Protein AF-A0A1P8AV10-F1 (afdb_monomer_lite)

Organism: Arabidopsis thaliana (NCBI:txid3702)

Sequence (303 aa):
MKQGPSSEDDCFSLLKQFEHVLESDPLIDEVGFIHPSQFTMLDKEAGFSNEFQPNNGTSSKFWNQDHKLGISTDILVQLCKDAKHVFLLALQEYKSHGNACDESQIKNISCSPCIPESDVMKHSQSVLLLSSDFGTAWNARKLILSKKDHLSAFTEELRLSGLILSNSPKSESTWSHRRWIIKMISQSFSTLQEIITKESELVESIGERSKMNYRAWYHRCWLVSYMTIEQVIQELNKSKRWAGLHVADSSCFHYRRRLMLKILESLYVKGSSAYDKTEARKIWKEELDWNEELVERYVGREV

Structure (mmCIF, N/CA/C/O backbone):
data_AF-A0A1P8AV10-F1
#
_entry.id   AF-A0A1P8AV10-F1
#
loop_
_atom_site.group_PDB
_atom_site.id
_atom_site.type_symbol
_atom_site.label_atom_id
_atom_site.label_alt_id
_atom_site.label_comp_id
_atom_site.label_asym_id
_atom_site.label_entity_id
_atom_site.label_seq_id
_atom_site.pdbx_PDB_ins_code
_atom_site.Cartn_x
_atom_site.Cartn_y
_atom_site.Cartn_z
_atom_site.occupancy
_atom_site.B_iso_or_equiv
_atom_site.auth_seq_id
_atom_site.auth_comp_id
_atom_site.auth_asym_id
_atom_site.auth_atom_id
_atom_site.pdbx_PDB_model_num
ATOM 1 N N . MET A 1 1 ? 34.811 0.258 -45.507 1.00 37.34 1 MET A N 1
ATOM 2 C CA . MET A 1 1 ? 34.124 -0.466 -44.418 1.00 37.34 1 MET A CA 1
ATOM 3 C C . MET A 1 1 ? 34.624 0.078 -43.090 1.00 37.34 1 MET A C 1
ATOM 5 O O . MET A 1 1 ? 35.702 -0.295 -42.656 1.00 37.34 1 MET A O 1
ATOM 9 N N . LYS A 1 2 ? 33.900 1.028 -42.497 1.00 32.53 2 LYS A N 1
ATOM 10 C CA . LYS A 1 2 ? 34.105 1.448 -41.108 1.00 32.53 2 LYS A CA 1
ATOM 11 C C . LYS A 1 2 ? 32.821 1.076 -40.376 1.00 32.53 2 LYS A C 1
ATOM 13 O O . LYS A 1 2 ? 31.784 1.663 -40.661 1.00 32.53 2 LYS A O 1
ATOM 18 N N . GLN A 1 3 ? 32.883 0.049 -39.535 1.00 39.81 3 GLN A N 1
ATOM 19 C CA . GLN A 1 3 ? 31.848 -0.204 -38.538 1.00 39.81 3 GLN A CA 1
ATOM 20 C C . GLN A 1 3 ? 31.935 0.935 -37.514 1.00 39.81 3 GLN A C 1
ATOM 22 O O . GLN A 1 3 ? 32.993 1.153 -36.926 1.00 39.81 3 GLN A O 1
ATOM 27 N N . GLY A 1 4 ? 30.863 1.721 -37.413 1.00 36.44 4 GLY A N 1
ATOM 28 C CA . GLY A 1 4 ? 30.652 2.723 -36.366 1.00 36.44 4 GLY A CA 1
ATOM 29 C C . GLY A 1 4 ? 29.915 2.112 -35.165 1.00 36.44 4 GLY A C 1
ATOM 30 O O . GLY A 1 4 ? 29.401 0.999 -35.279 1.00 36.44 4 GLY A O 1
ATOM 31 N N . PRO A 1 5 ? 29.879 2.808 -34.018 1.00 42.94 5 PRO A N 1
ATOM 32 C CA . PRO A 1 5 ? 29.519 2.239 -32.724 1.00 42.94 5 PRO A CA 1
ATOM 33 C C . PRO A 1 5 ? 27.997 2.086 -32.629 1.00 42.94 5 PRO A C 1
ATOM 35 O O . PRO A 1 5 ? 27.302 3.075 -32.436 1.00 42.94 5 PRO A O 1
ATOM 38 N N . SER A 1 6 ? 27.454 0.879 -32.807 1.00 43.09 6 SER A N 1
ATOM 39 C CA . SER A 1 6 ? 25.995 0.664 -32.721 1.00 43.09 6 SER A CA 1
ATOM 40 C C . SER A 1 6 ? 25.559 -0.397 -31.708 1.00 43.09 6 SER A C 1
ATOM 42 O O . SER A 1 6 ? 24.382 -0.722 -31.655 1.00 43.09 6 SER A O 1
ATOM 44 N N . SER A 1 7 ? 26.459 -0.967 -30.903 1.00 51.25 7 SER A N 1
ATOM 45 C CA . SER A 1 7 ? 26.092 -2.125 -30.074 1.00 51.25 7 SER A CA 1
ATOM 46 C C . SER A 1 7 ? 25.573 -1.785 -28.673 1.00 51.25 7 SER A C 1
ATOM 48 O O . SER A 1 7 ? 24.809 -2.572 -28.128 1.00 51.25 7 SER A O 1
ATOM 50 N N . GLU A 1 8 ? 25.955 -0.650 -28.075 1.00 42.94 8 GLU A N 1
ATOM 51 C CA . GLU A 1 8 ? 25.519 -0.299 -26.707 1.00 42.94 8 GLU A CA 1
ATOM 52 C C . GLU A 1 8 ? 24.262 0.578 -26.675 1.00 42.94 8 GLU A C 1
ATOM 54 O O . GLU A 1 8 ? 23.395 0.363 -25.828 1.00 42.94 8 GLU A O 1
ATOM 59 N N . ASP A 1 9 ? 24.107 1.511 -27.621 1.00 45.75 9 ASP A N 1
ATOM 60 C CA . ASP A 1 9 ? 22.940 2.402 -27.649 1.00 45.75 9 ASP A CA 1
ATOM 61 C C . ASP A 1 9 ? 21.632 1.683 -28.013 1.00 45.75 9 ASP A C 1
ATOM 63 O O . ASP A 1 9 ? 20.571 2.058 -27.505 1.00 45.75 9 ASP A O 1
ATOM 67 N N . ASP A 1 10 ? 21.717 0.602 -28.796 1.00 56.12 10 ASP A N 1
ATOM 68 C CA . ASP A 1 10 ? 20.582 -0.275 -29.111 1.00 56.12 10 ASP A CA 1
ATOM 69 C C . ASP A 1 10 ? 20.207 -1.209 -27.946 1.00 56.12 10 ASP A C 1
ATOM 71 O O . ASP A 1 10 ? 19.033 -1.563 -27.798 1.00 56.12 10 ASP A O 1
ATOM 75 N N . CYS A 1 11 ? 21.172 -1.578 -27.089 1.00 60.88 11 CYS A N 1
ATOM 76 C CA . CYS A 1 11 ? 21.024 -2.627 -26.068 1.00 60.88 11 CYS A CA 1
ATOM 77 C C . CYS A 1 11 ? 19.991 -2.272 -24.983 1.00 60.88 11 CYS A C 1
ATOM 79 O O . CYS A 1 11 ? 19.289 -3.144 -24.482 1.00 60.88 11 CYS A O 1
ATOM 81 N N . PHE A 1 12 ? 19.837 -0.980 -24.671 1.00 79.69 12 PHE A N 1
ATOM 82 C CA . PHE A 1 12 ? 18.878 -0.483 -23.673 1.00 79.69 12 PHE A CA 1
ATOM 83 C C . PHE A 1 12 ? 17.743 0.345 -24.279 1.00 79.69 12 PHE A C 1
ATOM 85 O O . PHE A 1 12 ? 17.046 1.055 -23.556 1.00 79.69 12 PHE A O 1
ATOM 92 N N . SER A 1 13 ? 17.538 0.275 -25.595 1.00 87.44 13 SER A N 1
ATOM 93 C CA . SER A 1 13 ? 16.525 1.075 -26.297 1.00 87.44 13 SER A CA 1
ATOM 94 C C . SER A 1 13 ? 15.114 0.899 -25.711 1.00 87.44 13 SER A C 1
ATOM 96 O O . SER A 1 13 ? 14.410 1.888 -25.507 1.00 87.44 13 SER A O 1
ATOM 98 N N . LEU A 1 14 ? 14.728 -0.331 -25.349 1.00 92.50 14 LEU A N 1
ATOM 99 C CA . LEU A 1 14 ? 13.440 -0.633 -24.709 1.00 92.50 14 LEU A CA 1
ATOM 100 C C . LEU A 1 14 ? 13.332 -0.069 -23.288 1.00 92.50 14 LEU A C 1
ATOM 102 O O . LEU A 1 14 ? 12.285 0.458 -22.918 1.00 92.50 14 LEU A O 1
ATOM 106 N N . LEU A 1 15 ? 14.404 -0.159 -22.497 1.00 95.00 15 LEU A N 1
ATOM 107 C CA . LEU A 1 15 ? 14.429 0.391 -21.141 1.00 95.00 15 LEU A CA 1
ATOM 108 C C . LEU A 1 15 ? 14.354 1.920 -21.163 1.00 95.00 15 LEU A C 1
ATOM 110 O O . LEU A 1 15 ? 13.571 2.496 -20.416 1.00 95.00 15 LEU A O 1
ATOM 114 N N . LYS A 1 16 ? 15.107 2.571 -22.058 1.00 94.12 16 LYS A N 1
ATOM 115 C CA . LYS A 1 16 ? 15.064 4.027 -22.245 1.00 94.12 16 LYS A CA 1
ATOM 116 C C . LYS A 1 16 ? 13.656 4.494 -22.633 1.00 94.12 16 LYS A C 1
ATOM 118 O O . LYS A 1 16 ? 13.181 5.488 -22.097 1.00 94.12 16 LYS A O 1
ATOM 123 N N . GLN A 1 17 ? 12.969 3.763 -23.517 1.00 94.50 17 GLN A N 1
ATOM 124 C CA . GLN A 1 17 ? 11.570 4.046 -23.867 1.00 94.50 17 GLN A CA 1
ATOM 125 C C . GLN A 1 17 ? 10.634 3.881 -22.666 1.00 94.50 17 GLN A C 1
ATOM 127 O O . GLN A 1 17 ? 9.811 4.756 -22.418 1.00 94.50 17 GLN A O 1
ATOM 132 N N . PHE A 1 18 ? 10.776 2.794 -21.903 1.00 95.56 18 PHE A N 1
ATOM 133 C CA . PHE A 1 18 ? 9.975 2.562 -20.702 1.00 95.56 18 PHE A CA 1
ATOM 134 C C . PHE A 1 18 ? 10.142 3.691 -19.678 1.00 95.56 18 PHE A C 1
ATOM 136 O O . PHE A 1 18 ? 9.161 4.247 -19.196 1.00 95.56 18 PHE A O 1
ATOM 143 N N . GLU A 1 19 ? 11.385 4.069 -19.388 1.00 95.56 19 GLU A N 1
ATOM 144 C CA . GLU A 1 19 ? 11.700 5.154 -18.460 1.00 95.56 19 GLU A CA 1
ATOM 145 C C . GLU A 1 19 ? 11.188 6.503 -18.959 1.00 95.56 19 GLU A C 1
ATOM 147 O O . GLU A 1 19 ? 10.632 7.269 -18.179 1.00 95.56 19 GLU A O 1
ATOM 152 N N . HIS A 1 20 ? 11.285 6.762 -20.264 1.00 94.94 20 HIS A N 1
ATOM 153 C CA . HIS A 1 20 ? 10.726 7.966 -20.866 1.00 94.94 20 HIS A CA 1
ATOM 154 C C . HIS A 1 20 ? 9.201 8.045 -20.711 1.00 94.94 20 HIS A C 1
ATOM 156 O O . HIS A 1 20 ? 8.676 9.125 -20.449 1.00 94.94 20 HIS A O 1
ATOM 162 N N . VAL A 1 21 ? 8.483 6.922 -20.830 1.00 95.12 21 VAL A N 1
ATOM 163 C CA . VAL A 1 21 ? 7.031 6.880 -20.584 1.00 95.12 21 VAL A CA 1
ATOM 164 C C . VAL A 1 21 ? 6.718 7.241 -19.130 1.00 95.12 21 VAL A C 1
ATOM 166 O O . VAL A 1 21 ? 5.846 8.072 -18.893 1.00 95.12 21 VAL A O 1
ATOM 169 N N . LEU A 1 22 ? 7.463 6.682 -18.169 1.00 94.94 22 LEU A N 1
ATOM 170 C CA . LEU A 1 22 ? 7.293 6.981 -16.740 1.00 94.94 22 LEU A CA 1
ATOM 171 C C . LEU A 1 22 ? 7.607 8.445 -16.388 1.00 94.94 22 LEU A C 1
ATOM 173 O O . LEU A 1 22 ? 6.989 9.006 -15.489 1.00 94.94 22 LEU A O 1
ATOM 177 N N . GLU A 1 23 ? 8.578 9.057 -17.068 1.00 94.12 23 GLU A N 1
ATOM 178 C CA . GLU A 1 23 ? 8.930 10.472 -16.889 1.00 94.12 23 GLU A CA 1
ATOM 179 C C . GLU A 1 23 ? 7.915 11.414 -17.547 1.00 94.12 23 GLU A C 1
ATOM 181 O O . GLU A 1 23 ? 7.627 12.484 -17.012 1.00 94.12 23 GLU A O 1
ATOM 186 N N . SER A 1 24 ? 7.372 11.021 -18.702 1.00 94.38 24 SER A N 1
ATOM 187 C CA . SER A 1 24 ? 6.429 11.838 -19.475 1.00 94.38 24 SER A CA 1
ATOM 188 C C . SER A 1 24 ? 5.034 11.866 -18.858 1.00 94.38 24 SER A C 1
ATOM 190 O O . SER A 1 24 ? 4.330 12.864 -18.996 1.00 94.38 24 SER A O 1
ATOM 192 N N . ASP A 1 25 ? 4.640 10.792 -18.172 1.00 94.12 25 ASP A N 1
ATOM 193 C CA . ASP A 1 25 ? 3.388 10.718 -17.430 1.00 94.12 25 ASP A CA 1
ATOM 194 C C . ASP A 1 25 ? 3.651 10.404 -15.948 1.00 94.12 25 ASP A C 1
ATOM 196 O O . ASP A 1 25 ? 3.661 9.244 -15.526 1.00 94.12 25 ASP A O 1
ATOM 200 N N . PRO A 1 26 ? 3.861 11.437 -15.114 1.00 92.88 26 PRO A N 1
ATOM 201 C CA . PRO A 1 26 ? 4.101 11.241 -13.693 1.00 92.88 26 PRO A CA 1
ATOM 202 C C . PRO A 1 26 ? 2.841 10.816 -12.936 1.00 92.88 26 PRO A C 1
ATOM 204 O O . PRO A 1 26 ? 2.959 10.458 -11.766 1.00 92.88 26 PRO A O 1
ATOM 207 N N . LEU A 1 27 ? 1.653 10.864 -13.546 1.00 94.94 27 LEU A N 1
ATOM 208 C CA . LEU A 1 27 ? 0.380 10.590 -12.883 1.00 94.94 27 LEU A CA 1
ATOM 209 C C . LEU A 1 27 ? -0.061 9.130 -13.005 1.00 94.94 27 LEU A C 1
ATOM 211 O O . LEU A 1 27 ? -1.097 8.795 -12.439 1.00 94.94 27 LEU A O 1
ATOM 215 N N . ILE A 1 28 ? 0.736 8.272 -13.659 1.00 96.25 28 ILE A N 1
ATOM 216 C CA . ILE A 1 28 ? 0.423 6.849 -13.820 1.00 96.25 28 ILE A CA 1
ATOM 217 C C . ILE A 1 28 ? 0.031 6.220 -12.474 1.00 96.25 28 ILE A C 1
ATOM 219 O O . ILE A 1 28 ? 0.818 6.233 -11.517 1.00 96.25 28 ILE A O 1
ATOM 223 N N . ASP A 1 29 ? -1.173 5.650 -12.419 1.00 94.00 29 ASP A N 1
ATOM 224 C CA . ASP A 1 29 ? -1.775 5.062 -11.217 1.00 94.00 29 ASP A CA 1
ATOM 225 C C . ASP A 1 29 ? -2.009 3.544 -11.331 1.00 94.00 29 ASP A C 1
ATOM 227 O O . ASP A 1 29 ? -2.089 2.848 -10.311 1.00 94.00 29 ASP A O 1
ATOM 231 N N . GLU A 1 30 ? -1.995 3.012 -12.555 1.00 94.81 30 GLU A N 1
ATOM 232 C CA . GLU A 1 30 ? -2.170 1.596 -12.858 1.00 94.81 30 GLU A CA 1
ATOM 233 C C . GLU A 1 30 ? -1.134 1.110 -13.886 1.00 94.81 30 GLU A C 1
ATOM 235 O O . GLU A 1 30 ? -0.894 1.743 -14.915 1.00 94.81 30 GLU A O 1
ATOM 240 N N . VAL A 1 31 ? -0.519 -0.048 -13.622 1.00 95.06 31 VAL A N 1
ATOM 241 C CA . VAL A 1 31 ? 0.352 -0.751 -14.579 1.00 95.06 31 VAL A CA 1
ATOM 242 C C . VAL A 1 31 ? -0.198 -2.147 -14.831 1.00 95.06 31 VAL A C 1
ATOM 244 O O . VAL A 1 31 ? -0.566 -2.852 -13.894 1.00 95.06 31 VAL A O 1
ATOM 247 N N . GLY A 1 32 ? -0.202 -2.570 -16.093 1.00 94.44 32 GLY A N 1
ATOM 248 C CA . GLY A 1 32 ? -0.654 -3.894 -16.505 1.00 94.44 32 GLY A CA 1
ATOM 249 C C . GLY A 1 32 ? 0.258 -4.535 -17.545 1.00 94.44 32 GLY A C 1
ATOM 250 O O . GLY A 1 32 ? 0.932 -3.862 -18.324 1.00 94.44 32 GLY A O 1
ATOM 251 N N . PHE A 1 33 ? 0.260 -5.867 -17.576 1.00 94.94 33 PHE A N 1
ATOM 252 C CA . PHE A 1 33 ? 0.946 -6.649 -18.601 1.00 94.94 33 PHE A CA 1
ATOM 253 C C . PHE A 1 33 ? -0.052 -7.136 -19.644 1.00 94.94 33 PHE A C 1
ATOM 255 O O . PHE A 1 33 ? -0.985 -7.871 -19.324 1.00 94.94 33 PHE A O 1
ATOM 262 N N . ILE A 1 34 ? 0.150 -6.726 -20.892 1.00 93.56 34 ILE A N 1
ATOM 263 C CA . ILE A 1 34 ? -0.858 -6.834 -21.947 1.00 93.56 34 ILE A CA 1
ATOM 264 C C . ILE A 1 34 ? -0.340 -7.738 -23.063 1.00 93.56 34 ILE A C 1
ATOM 266 O O . ILE A 1 34 ? 0.824 -7.669 -23.468 1.00 93.56 34 ILE A O 1
ATOM 270 N N . HIS A 1 35 ? -1.188 -8.631 -23.569 1.00 91.94 35 HIS A N 1
ATOM 271 C CA . HIS A 1 35 ? -0.822 -9.417 -24.745 1.00 91.94 35 HIS A CA 1
ATOM 272 C C . HIS A 1 35 ? -0.808 -8.507 -25.989 1.00 91.94 35 HIS A C 1
ATOM 274 O O . HIS A 1 35 ? -1.761 -7.748 -26.159 1.00 91.94 35 HIS A O 1
ATOM 280 N N . PRO A 1 36 ? 0.191 -8.587 -26.896 1.00 89.38 36 PRO A N 1
ATOM 281 C CA . PRO A 1 36 ? 0.278 -7.716 -28.076 1.00 89.38 36 PRO A CA 1
ATOM 282 C C . PRO A 1 36 ? -1.020 -7.602 -28.893 1.00 89.38 36 PRO A C 1
ATOM 284 O O . PRO A 1 36 ? -1.331 -6.549 -29.441 1.00 89.38 36 PRO A O 1
ATOM 287 N N . SER A 1 37 ? -1.826 -8.668 -28.943 1.00 88.00 37 SER A N 1
ATOM 288 C CA . SER A 1 37 ? -3.106 -8.668 -29.668 1.00 88.00 37 SER A CA 1
ATOM 289 C C . SER A 1 37 ? -4.179 -7.747 -29.073 1.00 88.00 37 SER A C 1
ATOM 291 O O . SER A 1 37 ? -5.143 -7.428 -29.762 1.00 88.00 37 SER A O 1
ATOM 293 N N . GLN A 1 38 ? -4.053 -7.347 -27.806 1.00 87.81 38 GLN A N 1
ATOM 294 C CA . GLN A 1 38 ? -5.059 -6.561 -27.084 1.00 87.81 38 GLN A CA 1
ATOM 295 C C . GLN A 1 38 ? -4.873 -5.046 -27.249 1.00 87.81 38 GLN A C 1
ATOM 297 O O . GLN A 1 38 ? -5.825 -4.305 -27.031 1.00 87.81 38 GLN A O 1
ATOM 302 N N . PHE A 1 39 ? -3.705 -4.579 -27.708 1.00 84.69 39 PHE A N 1
ATOM 303 C CA . PHE A 1 39 ? -3.428 -3.147 -27.912 1.00 84.69 39 PHE A CA 1
ATOM 304 C C . PHE A 1 39 ? -4.456 -2.492 -28.843 1.00 84.69 39 PHE A C 1
ATOM 306 O O . PHE A 1 39 ? -5.046 -1.475 -28.507 1.00 84.69 39 PHE A O 1
ATOM 313 N N . THR A 1 40 ? -4.782 -3.156 -29.956 1.00 81.38 40 THR A N 1
ATOM 314 C CA . THR A 1 40 ? -5.782 -2.650 -30.914 1.00 81.38 40 THR A CA 1
ATOM 315 C C . THR A 1 40 ? -7.201 -2.539 -30.349 1.00 81.38 40 THR A C 1
ATOM 317 O O . THR A 1 40 ? -8.016 -1.802 -30.901 1.00 81.38 40 THR A O 1
ATOM 320 N N . MET A 1 41 ? -7.531 -3.292 -29.295 1.00 83.75 41 MET A N 1
ATOM 321 C CA . MET A 1 41 ? -8.819 -3.172 -28.606 1.00 83.75 41 MET A CA 1
ATOM 322 C C . MET A 1 41 ? -8.803 -1.979 -27.653 1.00 83.75 41 MET A C 1
ATOM 324 O O . MET A 1 41 ? -9.741 -1.190 -27.668 1.00 83.75 41 MET A O 1
ATOM 328 N N . LEU A 1 42 ? -7.711 -1.810 -26.906 1.00 83.56 42 LEU A N 1
ATOM 329 C CA . LEU A 1 42 ? -7.525 -0.691 -25.983 1.00 83.56 42 LEU A CA 1
ATOM 330 C C . LEU A 1 42 ? -7.518 0.656 -26.710 1.00 83.56 42 LEU A C 1
ATOM 332 O O . LEU A 1 42 ? -8.156 1.597 -26.253 1.00 83.56 42 LEU A O 1
ATOM 336 N N . ASP A 1 43 ? -6.884 0.736 -27.882 1.00 82.25 43 ASP A N 1
ATOM 337 C CA . ASP A 1 43 ? -6.894 1.954 -28.702 1.00 82.25 43 ASP A CA 1
ATOM 338 C C . ASP A 1 43 ? -8.318 2.332 -29.148 1.00 82.25 43 ASP A C 1
ATOM 340 O O . ASP A 1 43 ? -8.689 3.506 -29.163 1.00 82.25 43 ASP A O 1
ATOM 344 N N . LYS A 1 44 ? -9.155 1.335 -29.468 1.00 81.75 44 LYS A N 1
ATOM 345 C CA . LYS A 1 44 ? -10.562 1.563 -29.832 1.00 81.75 44 LYS A CA 1
ATOM 346 C C . LYS A 1 44 ? -11.398 2.010 -28.636 1.00 81.75 44 LYS A C 1
ATOM 348 O O . LYS A 1 44 ? -12.239 2.891 -28.789 1.00 81.75 44 LYS A O 1
ATOM 353 N N . GLU A 1 45 ? -11.185 1.404 -27.469 1.00 81.50 45 GLU A N 1
ATOM 354 C CA . GLU 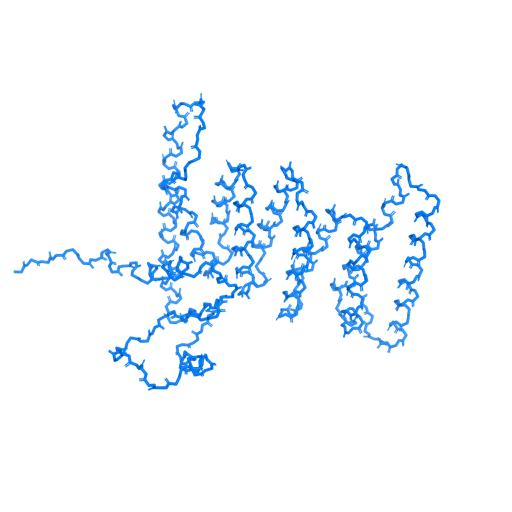A 1 45 ? -11.875 1.767 -26.224 1.00 81.50 45 GLU A CA 1
ATOM 355 C C . GLU A 1 45 ? -11.492 3.174 -25.745 1.00 81.50 45 GLU A C 1
ATOM 357 O O . GLU A 1 45 ? -12.359 3.906 -25.275 1.00 81.50 45 GLU A O 1
ATOM 362 N N . ALA A 1 46 ? -10.243 3.594 -25.967 1.00 78.00 46 ALA A N 1
ATOM 363 C CA . ALA A 1 46 ? -9.754 4.947 -25.693 1.00 78.00 46 ALA A CA 1
ATOM 364 C C . ALA A 1 46 ? -10.280 6.017 -26.679 1.00 78.00 46 ALA A C 1
ATOM 366 O O . ALA A 1 46 ? -9.910 7.185 -26.594 1.00 78.00 46 ALA A O 1
ATOM 367 N N . GLY A 1 47 ? -11.152 5.648 -27.626 1.00 68.56 47 GLY A N 1
ATOM 368 C CA . GLY A 1 47 ? -11.805 6.597 -28.528 1.00 68.56 47 GLY A CA 1
ATOM 369 C C . GLY A 1 47 ? -10.968 7.020 -29.738 1.00 68.56 47 GLY A C 1
ATOM 370 O O . GLY A 1 47 ? -11.355 7.963 -30.437 1.00 68.56 47 GLY A O 1
ATOM 371 N N . PHE A 1 48 ? -9.867 6.323 -30.052 1.00 62.28 48 PHE A N 1
ATOM 372 C CA . PHE A 1 48 ? -9.144 6.551 -31.303 1.00 62.28 48 PHE A CA 1
ATOM 373 C C . PHE A 1 48 ? -9.979 6.045 -32.487 1.00 62.28 48 PHE A C 1
ATOM 375 O O . PHE A 1 48 ? -9.992 4.867 -32.848 1.00 62.28 48 PHE A O 1
ATOM 382 N N . SER A 1 49 ? -10.704 6.977 -33.106 1.00 50.00 49 SER A N 1
ATOM 383 C CA . SER A 1 49 ? -11.301 6.795 -34.427 1.00 50.00 49 SER A CA 1
ATOM 384 C C . SER A 1 49 ? -10.170 6.737 -35.456 1.00 50.00 49 SER A C 1
ATOM 386 O O . SER A 1 49 ? -9.225 7.516 -35.382 1.00 50.00 49 SER A O 1
ATOM 388 N N . ASN A 1 50 ? -10.259 5.814 -36.410 1.00 48.56 50 ASN A N 1
ATOM 389 C CA . ASN A 1 50 ? -9.236 5.449 -37.402 1.00 48.56 50 ASN A CA 1
ATOM 390 C C . ASN A 1 50 ? -8.766 6.568 -38.378 1.00 48.56 50 ASN A C 1
ATOM 392 O O . ASN A 1 50 ? -8.313 6.254 -39.475 1.00 48.56 50 ASN A O 1
ATOM 396 N N . GLU A 1 51 ? -8.857 7.858 -38.045 1.00 44.00 51 GLU A N 1
ATOM 397 C CA . GLU A 1 51 ? -8.596 8.956 -38.993 1.00 44.00 51 GLU A CA 1
ATOM 398 C C . GLU A 1 51 ? -7.200 9.591 -38.919 1.00 44.00 51 GLU A C 1
ATOM 400 O O . GLU A 1 51 ? -6.846 10.349 -39.815 1.00 44.00 51 GLU A O 1
ATOM 405 N N . PHE A 1 52 ? -6.342 9.221 -37.964 1.00 40.81 52 PHE A N 1
ATOM 406 C CA . PHE A 1 52 ? -4.928 9.623 -37.994 1.00 40.81 52 PHE A CA 1
ATOM 407 C C . PHE A 1 52 ? -4.011 8.506 -37.487 1.00 40.81 52 PHE A C 1
ATOM 409 O O . PHE A 1 52 ? -3.462 8.580 -36.392 1.00 40.81 52 PHE A O 1
ATOM 416 N N . GLN A 1 53 ? -3.801 7.468 -38.300 1.00 43.16 53 GLN A N 1
ATOM 417 C CA . GLN A 1 53 ? -2.593 6.655 -38.156 1.00 43.16 53 GLN A CA 1
ATOM 418 C C . GLN A 1 53 ? -1.446 7.344 -38.906 1.00 43.16 53 GLN A C 1
ATOM 420 O O . GLN A 1 53 ? -1.487 7.403 -40.139 1.00 43.16 53 GLN A O 1
ATOM 425 N N . PRO A 1 54 ? -0.380 7.824 -38.239 1.00 37.91 54 PRO A N 1
ATOM 426 C CA . PRO A 1 54 ? 0.899 7.864 -38.917 1.00 37.91 54 PRO A CA 1
ATOM 427 C C . PRO A 1 54 ? 1.272 6.408 -39.209 1.00 37.91 54 PRO A C 1
ATOM 429 O O . PRO A 1 54 ? 1.457 5.603 -38.299 1.00 37.91 54 PRO A O 1
ATOM 432 N N . ASN A 1 55 ? 1.332 6.068 -40.497 1.00 39.38 55 ASN A N 1
ATOM 433 C CA . ASN A 1 55 ? 1.947 4.844 -40.988 1.00 39.38 55 ASN A CA 1
ATOM 434 C C . ASN A 1 55 ? 3.313 4.656 -40.316 1.00 39.38 55 ASN A C 1
ATOM 436 O O . ASN A 1 55 ? 4.283 5.300 -40.701 1.00 39.38 55 ASN A O 1
ATOM 440 N N . ASN A 1 56 ? 3.389 3.761 -39.337 1.00 34.91 56 ASN A N 1
ATOM 441 C CA . ASN A 1 56 ? 4.603 3.044 -38.988 1.00 34.91 56 ASN A CA 1
ATOM 442 C C . ASN A 1 56 ? 4.185 1.730 -38.332 1.00 34.91 56 ASN A C 1
ATOM 444 O O . ASN A 1 56 ? 3.598 1.716 -37.256 1.00 34.91 56 ASN A O 1
ATOM 448 N N . GLY A 1 57 ? 4.479 0.613 -39.000 1.00 38.44 57 GLY A N 1
ATOM 449 C CA . GLY A 1 57 ? 4.183 -0.755 -38.560 1.00 38.44 57 GLY A CA 1
ATOM 450 C C . GLY A 1 57 ? 4.952 -1.217 -37.315 1.00 38.44 57 GLY A C 1
ATOM 451 O O . GLY A 1 57 ? 5.217 -2.407 -37.162 1.00 38.44 57 GLY A O 1
ATOM 452 N N . THR A 1 58 ? 5.332 -0.306 -36.427 1.00 43.62 58 THR A N 1
ATOM 453 C CA . THR A 1 58 ? 5.871 -0.612 -35.107 1.00 43.62 58 THR A CA 1
ATOM 454 C C . THR A 1 58 ? 4.704 -0.705 -34.136 1.00 43.62 58 THR A C 1
ATOM 456 O O . THR A 1 58 ? 4.189 0.304 -33.669 1.00 43.62 58 THR A O 1
ATOM 459 N N . SER A 1 59 ? 4.284 -1.933 -33.823 1.00 57.47 59 SER A N 1
ATOM 460 C CA . SER A 1 59 ? 3.453 -2.213 -32.647 1.00 57.47 59 SER A CA 1
ATOM 461 C C . SER A 1 59 ? 4.091 -1.519 -31.443 1.00 57.47 59 SER A C 1
ATOM 463 O O . SER A 1 59 ? 5.160 -1.955 -31.003 1.00 57.47 59 SER A O 1
ATOM 465 N N . SER A 1 60 ? 3.482 -0.438 -30.941 1.00 74.75 60 SER A N 1
ATOM 466 C CA . SER A 1 60 ? 3.976 0.240 -29.743 1.00 74.75 60 SER A CA 1
ATOM 467 C C . SER A 1 60 ? 4.067 -0.793 -28.624 1.00 74.75 60 SER A C 1
ATOM 469 O O . SER A 1 60 ? 3.093 -1.485 -28.333 1.00 74.75 60 SER A O 1
ATOM 471 N N . LYS A 1 61 ? 5.260 -0.976 -28.051 1.00 90.12 61 LYS A N 1
ATOM 472 C CA . LYS A 1 61 ? 5.491 -1.973 -26.991 1.00 90.12 61 LYS A CA 1
ATOM 473 C C . LYS A 1 61 ? 4.959 -1.516 -25.630 1.00 90.12 61 LYS A C 1
ATOM 475 O O . LYS A 1 61 ? 4.834 -2.330 -24.714 1.00 90.12 61 LYS A O 1
ATOM 480 N N . PHE A 1 62 ? 4.633 -0.230 -25.535 1.00 92.69 62 PHE A N 1
ATOM 481 C CA . PHE A 1 62 ? 4.036 0.429 -24.385 1.00 92.69 62 PHE A CA 1
ATOM 482 C C . PHE A 1 62 ? 2.745 1.116 -24.828 1.00 92.69 62 PHE A C 1
ATOM 484 O O . PHE A 1 62 ? 2.710 1.782 -25.863 1.00 92.69 62 PHE A O 1
ATOM 491 N N . TRP A 1 63 ? 1.688 0.949 -24.050 1.00 93.25 63 TRP A N 1
ATOM 492 C CA . TRP A 1 63 ? 0.426 1.659 -24.203 1.00 93.25 63 TRP A CA 1
ATOM 493 C C . TRP A 1 63 ? 0.274 2.565 -22.993 1.00 93.25 63 TRP A C 1
ATOM 495 O O . TRP A 1 63 ? 0.373 2.079 -21.872 1.00 93.25 63 TRP A O 1
ATOM 505 N N . ASN A 1 64 ? 0.104 3.865 -23.204 1.00 92.62 64 ASN A N 1
ATOM 506 C CA . ASN A 1 64 ? -0.086 4.817 -22.117 1.00 92.62 64 ASN A CA 1
ATOM 507 C C . ASN A 1 64 ? -1.243 5.755 -22.456 1.00 92.62 64 ASN A C 1
ATOM 509 O O . ASN A 1 64 ? -1.111 6.546 -23.392 1.00 92.62 64 ASN A O 1
ATOM 513 N N . GLN A 1 65 ? -2.359 5.630 -21.740 1.00 90.75 65 GLN A N 1
ATOM 514 C CA . GLN A 1 65 ? -3.559 6.467 -21.861 1.00 90.75 65 GLN A CA 1
ATOM 515 C C . GLN A 1 65 ? -4.268 6.534 -20.508 1.00 90.75 65 GLN A C 1
ATOM 517 O O . GLN A 1 65 ? -4.218 5.570 -19.748 1.00 90.75 65 GLN A O 1
ATOM 522 N N . ASP A 1 66 ? -4.928 7.657 -20.213 1.00 90.44 66 ASP A N 1
ATOM 523 C CA . ASP A 1 66 ? -5.674 7.874 -18.963 1.00 90.44 66 ASP A CA 1
ATOM 524 C C . ASP A 1 66 ? -4.878 7.526 -17.692 1.00 90.44 66 ASP A C 1
ATOM 526 O O . ASP A 1 66 ? -5.429 6.991 -16.733 1.00 90.44 66 ASP A O 1
ATOM 530 N N . HIS A 1 67 ? -3.568 7.803 -17.697 1.00 94.44 67 HIS A N 1
ATOM 531 C CA . HIS A 1 67 ? -2.638 7.465 -16.612 1.00 94.44 67 HIS A CA 1
ATOM 532 C C . HIS A 1 67 ? -2.515 5.958 -16.326 1.00 94.44 67 HIS A C 1
ATOM 534 O O . HIS A 1 67 ? -2.115 5.534 -15.240 1.00 94.44 67 HIS A O 1
ATOM 540 N N . LYS A 1 68 ? -2.799 5.123 -17.326 1.00 94.00 68 LYS A N 1
ATOM 541 C CA . LYS A 1 68 ? -2.653 3.671 -17.265 1.00 94.00 68 LYS A CA 1
ATOM 542 C C . LYS A 1 68 ? -1.580 3.207 -18.227 1.00 94.00 68 LYS A C 1
ATOM 544 O O . LYS A 1 68 ? -1.646 3.469 -19.427 1.00 94.00 68 LYS A O 1
ATOM 549 N N . LEU A 1 69 ? -0.628 2.440 -17.707 1.00 95.50 69 LEU A N 1
ATOM 550 C CA . LEU A 1 69 ? 0.494 1.926 -18.479 1.00 95.50 69 LEU A CA 1
ATOM 551 C C . LEU A 1 69 ? 0.361 0.423 -18.744 1.00 95.50 69 LEU A C 1
ATOM 553 O O . LEU A 1 69 ? 0.536 -0.416 -17.862 1.00 95.50 69 LEU A O 1
ATOM 557 N N . GLY A 1 70 ? 0.121 0.079 -20.002 1.00 95.38 70 GLY A N 1
ATOM 558 C CA . GLY A 1 70 ? 0.204 -1.271 -20.535 1.00 95.38 70 GLY A CA 1
ATOM 559 C C . GLY A 1 70 ? 1.598 -1.590 -21.064 1.00 95.38 70 GLY A C 1
ATOM 560 O O . GLY A 1 70 ? 2.100 -0.914 -21.960 1.00 95.38 70 GLY A O 1
ATOM 561 N N . ILE A 1 71 ? 2.219 -2.651 -20.557 1.00 95.81 71 ILE A N 1
ATOM 562 C CA . ILE A 1 71 ? 3.512 -3.146 -21.043 1.00 95.81 71 ILE A CA 1
ATOM 563 C C . ILE A 1 71 ? 3.280 -4.452 -21.792 1.00 95.81 71 ILE A C 1
ATOM 565 O O . ILE A 1 71 ? 2.681 -5.392 -21.263 1.00 95.81 71 ILE A O 1
ATOM 569 N N . SER A 1 72 ? 3.770 -4.524 -23.025 1.00 95.06 72 SER A N 1
ATOM 570 C CA . SER A 1 72 ? 3.585 -5.707 -23.852 1.00 95.06 72 SER A CA 1
ATOM 571 C C . SER A 1 72 ? 4.333 -6.922 -23.291 1.00 95.06 72 SER A C 1
ATOM 573 O O . SER A 1 72 ? 5.519 -6.863 -22.963 1.00 95.06 72 SER A O 1
ATOM 575 N N . THR A 1 73 ? 3.639 -8.056 -23.203 1.00 94.75 73 THR A N 1
ATOM 576 C CA . THR A 1 73 ? 4.180 -9.309 -22.643 1.00 94.75 73 THR A CA 1
ATOM 577 C C . THR A 1 73 ? 5.357 -9.886 -23.433 1.00 94.75 73 THR A C 1
ATOM 579 O O . THR A 1 73 ? 6.198 -10.574 -22.854 1.00 94.75 73 THR A O 1
ATOM 582 N N . ASP A 1 74 ? 5.465 -9.572 -24.725 1.00 93.44 74 ASP A N 1
ATOM 583 C CA . ASP A 1 74 ? 6.538 -10.039 -25.612 1.00 93.44 74 ASP A CA 1
ATOM 584 C C . ASP A 1 74 ? 7.916 -9.439 -25.284 1.00 93.44 74 ASP A C 1
ATOM 586 O O . ASP A 1 74 ? 8.937 -10.077 -25.540 1.00 93.44 74 ASP A O 1
ATOM 590 N N . ILE A 1 75 ? 7.960 -8.253 -24.669 1.00 94.38 75 ILE A N 1
ATOM 591 C CA . ILE A 1 75 ? 9.210 -7.590 -24.276 1.00 94.38 75 ILE A CA 1
ATOM 592 C C . ILE A 1 75 ? 9.581 -7.801 -22.807 1.00 94.38 75 ILE A C 1
ATOM 594 O O . ILE A 1 75 ? 10.700 -7.469 -22.422 1.00 94.38 75 ILE A O 1
ATOM 598 N N . LEU A 1 76 ? 8.692 -8.364 -21.978 1.00 93.94 76 LEU A N 1
ATOM 599 C CA . LEU A 1 76 ? 8.872 -8.379 -20.519 1.00 93.94 76 LEU A CA 1
ATOM 600 C C . LEU A 1 76 ? 10.169 -9.037 -20.067 1.00 93.94 76 LEU A C 1
ATOM 602 O O . LEU A 1 76 ? 10.845 -8.509 -19.188 1.00 93.94 76 LEU A O 1
ATOM 606 N N . VAL A 1 77 ? 10.533 -10.181 -20.651 1.00 94.50 77 VAL A N 1
ATOM 607 C CA . VAL A 1 77 ? 11.744 -10.910 -20.242 1.00 94.50 77 VAL A CA 1
ATOM 608 C C . VAL A 1 77 ? 12.997 -10.087 -20.532 1.00 94.50 77 VAL A C 1
ATOM 610 O O . VAL A 1 77 ? 13.893 -10.032 -19.689 1.00 94.50 77 VAL A O 1
ATOM 613 N N . GLN A 1 78 ? 13.055 -9.452 -21.703 1.00 94.94 78 GLN A N 1
ATOM 614 C CA . GLN A 1 78 ? 14.188 -8.627 -22.110 1.00 94.94 78 GLN A CA 1
ATOM 615 C C . GLN A 1 78 ? 14.252 -7.356 -21.260 1.00 94.94 78 GLN A C 1
ATOM 617 O O . GLN A 1 78 ? 15.248 -7.121 -20.582 1.00 94.94 78 GLN A O 1
ATOM 622 N N . LEU A 1 79 ? 13.136 -6.629 -21.168 1.00 96.00 79 LEU A N 1
ATOM 623 C CA . LEU A 1 79 ? 13.025 -5.413 -20.369 1.00 96.00 79 LEU A CA 1
ATOM 624 C C . LEU A 1 79 ? 13.374 -5.658 -18.888 1.00 96.00 79 LEU A C 1
ATOM 626 O O . LEU A 1 79 ? 14.086 -4.860 -18.284 1.00 96.00 79 LEU A O 1
ATOM 630 N N . CYS A 1 80 ? 12.953 -6.788 -18.305 1.00 96.12 80 CYS A N 1
ATOM 631 C CA . CYS A 1 80 ? 13.339 -7.175 -16.943 1.00 96.12 80 CYS A CA 1
ATOM 632 C C . CYS A 1 80 ? 14.849 -7.366 -16.782 1.00 96.12 80 CYS A C 1
ATOM 634 O O . CYS A 1 80 ? 15.401 -6.995 -15.745 1.00 96.12 80 CYS A O 1
ATOM 636 N N . LYS A 1 81 ? 15.510 -8.014 -17.750 1.00 96.19 81 LYS A N 1
ATOM 637 C CA . LYS A 1 81 ? 16.961 -8.248 -17.704 1.00 96.19 81 LYS A CA 1
ATOM 638 C C . LYS A 1 81 ? 17.712 -6.928 -17.792 1.00 96.19 81 LYS A C 1
ATOM 640 O O . LYS A 1 81 ? 18.593 -6.688 -16.969 1.00 96.19 81 LYS A O 1
ATOM 645 N N . ASP A 1 82 ? 17.298 -6.073 -18.717 1.00 96.50 82 ASP A N 1
ATOM 646 C CA . ASP A 1 82 ? 17.911 -4.774 -18.971 1.00 96.50 82 ASP A CA 1
ATOM 647 C C . ASP A 1 82 ? 17.755 -3.848 -17.766 1.00 96.50 82 ASP A C 1
ATOM 649 O O . ASP A 1 82 ? 18.747 -3.335 -17.252 1.00 96.50 82 ASP A O 1
ATOM 653 N N . ALA A 1 83 ? 16.535 -3.729 -17.230 1.00 97.25 83 ALA A N 1
ATOM 654 C CA . ALA A 1 83 ? 16.269 -2.944 -16.029 1.00 97.25 83 ALA A CA 1
ATOM 655 C C . ALA A 1 83 ? 17.131 -3.426 -14.852 1.00 97.25 83 ALA A C 1
ATOM 657 O O . ALA A 1 83 ? 17.755 -2.619 -14.162 1.00 97.25 83 ALA A O 1
ATOM 658 N N . LYS A 1 84 ? 17.202 -4.749 -14.624 1.00 97.50 84 LYS A N 1
ATOM 659 C CA . LYS A 1 84 ? 18.012 -5.325 -13.539 1.00 97.50 84 LYS A CA 1
ATOM 660 C C . LYS A 1 84 ? 19.492 -5.024 -13.728 1.00 97.50 84 LYS A C 1
ATOM 662 O O . LYS A 1 84 ? 20.153 -4.666 -12.758 1.00 97.50 84 LYS A O 1
ATOM 667 N N . HIS A 1 85 ? 20.002 -5.177 -14.945 1.00 96.62 85 HIS A N 1
ATOM 668 C CA . HIS A 1 85 ? 21.399 -4.923 -15.265 1.00 96.62 85 HIS A CA 1
ATOM 669 C C . HIS A 1 85 ? 21.771 -3.459 -15.010 1.00 96.62 85 HIS A C 1
ATOM 671 O O . HIS A 1 85 ? 22.688 -3.191 -14.235 1.00 96.62 85 HIS A O 1
ATOM 677 N N . VAL A 1 86 ? 21.013 -2.517 -15.578 1.00 96.81 86 VAL A N 1
ATOM 678 C CA . VAL A 1 86 ? 21.278 -1.078 -15.430 1.00 96.81 86 VAL A CA 1
ATOM 679 C C . VAL A 1 86 ? 21.139 -0.630 -13.974 1.00 96.81 86 VAL A C 1
ATOM 681 O O . VAL A 1 86 ? 22.006 0.077 -13.466 1.00 96.81 86 VAL A O 1
ATOM 684 N N . PHE A 1 87 ? 20.128 -1.117 -13.247 1.00 97.81 87 PHE A N 1
ATOM 685 C CA . PHE A 1 87 ? 20.009 -0.849 -11.812 1.00 97.81 87 PHE A CA 1
ATOM 686 C C . PHE A 1 87 ? 21.227 -1.340 -11.014 1.00 97.81 87 PHE A C 1
ATOM 688 O O . PHE A 1 87 ? 21.702 -0.637 -10.122 1.00 97.81 87 PHE A O 1
ATOM 695 N N . LEU A 1 88 ? 21.734 -2.545 -11.298 1.00 97.12 88 LEU A N 1
ATOM 696 C CA . LEU A 1 88 ? 22.891 -3.085 -10.582 1.00 97.12 88 LEU A CA 1
ATOM 697 C C . LEU A 1 88 ? 24.171 -2.292 -10.877 1.00 97.12 88 LEU A C 1
ATOM 699 O O . LEU A 1 88 ? 24.956 -2.089 -9.949 1.00 97.12 88 LEU A O 1
ATOM 703 N N . LEU A 1 89 ? 24.350 -1.805 -12.110 1.00 95.75 89 LEU A N 1
ATOM 704 C CA . LEU A 1 89 ? 25.449 -0.902 -12.466 1.00 95.75 89 LEU A CA 1
ATOM 705 C C . LEU A 1 89 ? 25.355 0.425 -11.703 1.00 95.75 89 LEU A C 1
ATOM 707 O O . LEU A 1 89 ? 26.311 0.799 -11.026 1.00 95.75 89 LEU A O 1
ATOM 711 N N . ALA A 1 90 ? 24.186 1.074 -11.712 1.00 95.88 90 ALA A N 1
ATOM 712 C CA . ALA A 1 90 ? 23.964 2.314 -10.967 1.00 95.88 90 ALA A CA 1
ATOM 713 C C . ALA A 1 90 ? 24.191 2.122 -9.456 1.00 95.88 90 ALA A C 1
ATOM 715 O O . ALA A 1 90 ? 24.804 2.953 -8.787 1.00 95.88 90 ALA A O 1
ATOM 716 N N . LEU A 1 91 ? 23.756 0.986 -8.897 1.00 95.75 91 LEU A N 1
ATOM 717 C CA . LEU A 1 91 ? 23.981 0.664 -7.487 1.00 95.75 91 LEU A CA 1
ATOM 718 C C . LEU A 1 91 ? 25.465 0.438 -7.168 1.00 95.75 91 LEU A C 1
ATOM 720 O O . LEU A 1 91 ? 25.919 0.803 -6.081 1.00 95.75 91 LEU A O 1
ATOM 724 N N . GLN A 1 92 ? 26.214 -0.195 -8.071 1.00 94.12 92 GLN A N 1
ATOM 725 C CA . GLN A 1 92 ? 27.656 -0.370 -7.921 1.00 94.12 92 GLN A CA 1
ATOM 726 C C . GLN A 1 92 ? 28.362 0.986 -7.936 1.00 94.12 92 GLN A C 1
ATOM 728 O O . GLN A 1 92 ? 29.176 1.253 -7.055 1.00 94.12 92 GLN A O 1
ATOM 733 N N . GLU A 1 93 ? 28.006 1.853 -8.879 1.00 92.94 93 GLU A N 1
ATOM 734 C CA . GLU A 1 93 ? 28.551 3.201 -8.978 1.00 92.94 93 GLU A CA 1
ATOM 735 C C . GLU A 1 93 ? 28.247 4.029 -7.724 1.00 92.94 93 GLU A C 1
ATOM 737 O O . GLU A 1 93 ? 29.162 4.605 -7.134 1.00 92.94 93 GLU A O 1
ATOM 742 N N . TYR A 1 94 ? 27.002 4.012 -7.241 1.00 92.31 94 TYR A N 1
ATOM 743 C CA . TYR A 1 94 ? 26.613 4.670 -5.993 1.00 92.31 94 TYR A CA 1
ATOM 744 C C . TYR A 1 94 ? 27.462 4.214 -4.796 1.00 92.31 94 TYR A C 1
ATOM 746 O O . TYR A 1 94 ? 27.927 5.037 -4.005 1.00 92.31 94 TYR A O 1
ATOM 754 N N . LYS A 1 95 ? 27.710 2.904 -4.666 1.00 89.38 95 LYS A N 1
ATOM 755 C CA . LYS A 1 95 ? 28.544 2.351 -3.584 1.00 89.38 95 LYS A CA 1
ATOM 756 C C . LYS A 1 95 ? 30.008 2.769 -3.703 1.00 89.38 95 LYS A C 1
ATOM 758 O O . LYS A 1 95 ? 30.623 3.085 -2.688 1.00 89.38 95 LYS A O 1
ATOM 763 N N . SER A 1 96 ? 30.554 2.795 -4.918 1.00 87.06 96 SER A N 1
ATOM 764 C CA . SER A 1 96 ? 31.923 3.259 -5.167 1.00 87.06 96 SER A CA 1
ATOM 765 C C . SER A 1 96 ? 32.111 4.724 -4.768 1.00 87.06 96 SER A C 1
ATOM 767 O O . SER A 1 96 ? 33.120 5.063 -4.156 1.00 87.06 96 SER A O 1
ATOM 769 N N . HIS A 1 97 ? 31.116 5.574 -5.037 1.00 78.00 97 HIS A N 1
ATOM 770 C CA . HIS A 1 97 ? 31.135 6.980 -4.630 1.00 78.00 97 HIS A CA 1
ATOM 771 C C . HIS A 1 97 ? 30.976 7.164 -3.112 1.00 78.00 97 HIS A C 1
ATOM 773 O O . HIS A 1 97 ? 31.641 8.016 -2.527 1.00 78.00 97 HIS A O 1
ATOM 779 N N . GLY A 1 98 ? 30.147 6.344 -2.455 1.00 68.81 98 GLY A N 1
ATOM 780 C CA . GLY A 1 98 ? 29.988 6.371 -0.996 1.00 68.81 98 GLY A CA 1
ATOM 781 C C . GLY A 1 98 ? 31.287 6.062 -0.244 1.00 68.81 98 GLY A C 1
ATOM 782 O O . GLY A 1 98 ? 31.643 6.784 0.681 1.00 68.81 98 GLY A O 1
ATOM 783 N N . ASN A 1 99 ? 32.039 5.056 -0.699 1.00 60.06 99 ASN A N 1
ATOM 784 C CA . ASN A 1 99 ? 33.315 4.677 -0.082 1.00 60.06 99 ASN A CA 1
ATOM 785 C C . ASN A 1 99 ? 34.421 5.735 -0.264 1.00 60.06 99 ASN A C 1
ATOM 787 O O . ASN A 1 99 ? 35.329 5.804 0.555 1.00 60.06 99 ASN A O 1
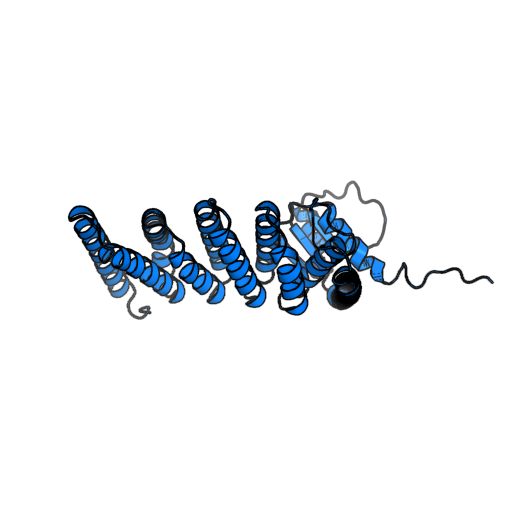ATOM 791 N N . ALA A 1 100 ? 34.359 6.554 -1.321 1.00 55.97 100 ALA A N 1
ATOM 792 C CA . ALA A 1 100 ? 35.340 7.612 -1.579 1.00 55.97 100 ALA A CA 1
ATOM 793 C C . ALA A 1 100 ? 35.079 8.894 -0.759 1.00 55.97 100 ALA A C 1
ATOM 795 O O . ALA A 1 100 ? 36.014 9.629 -0.446 1.00 55.97 100 ALA A O 1
ATOM 796 N N . CYS A 1 101 ? 33.821 9.170 -0.397 1.00 50.97 101 CYS A N 1
ATOM 797 C CA . CYS A 1 101 ? 33.447 10.351 0.390 1.00 50.97 101 CYS A CA 1
ATOM 798 C C . CYS A 1 101 ? 33.617 10.168 1.908 1.00 50.97 101 CYS A C 1
ATOM 800 O O . CYS A 1 101 ? 33.800 11.161 2.608 1.00 50.97 101 CYS A O 1
ATOM 802 N N . ASP A 1 102 ? 33.610 8.936 2.429 1.00 47.50 102 ASP A N 1
ATOM 803 C CA . ASP A 1 102 ? 33.765 8.687 3.874 1.00 47.50 102 ASP A CA 1
ATOM 804 C C . ASP A 1 102 ? 35.168 9.049 4.421 1.00 47.50 102 ASP A C 1
ATOM 806 O O . ASP A 1 102 ? 35.322 9.243 5.627 1.00 47.50 102 ASP A O 1
ATOM 810 N N . GLU A 1 103 ? 36.185 9.231 3.565 1.00 46.78 103 GLU A N 1
ATOM 811 C CA . GLU A 1 103 ? 37.516 9.717 3.981 1.00 46.78 103 GLU A CA 1
ATOM 812 C C . GLU A 1 103 ? 37.643 11.249 4.013 1.00 46.78 103 GLU A C 1
ATOM 814 O O . GLU A 1 103 ? 38.587 11.779 4.604 1.00 46.78 103 GLU A O 1
ATOM 819 N N . SER A 1 104 ? 36.706 12.001 3.426 1.00 46.34 104 SER A N 1
ATOM 820 C CA . SER A 1 104 ? 36.814 13.459 3.383 1.00 46.34 104 SER A CA 1
ATOM 821 C C . SER A 1 104 ? 35.459 14.156 3.515 1.00 46.34 104 SER A C 1
ATOM 823 O O . SER A 1 104 ? 34.633 14.145 2.614 1.00 46.34 104 SER A O 1
ATOM 825 N N . GLN A 1 105 ? 35.315 14.883 4.628 1.00 46.03 105 GLN A N 1
ATOM 826 C CA . GLN A 1 105 ? 34.305 15.920 4.898 1.00 46.03 105 GLN A CA 1
ATOM 827 C C . GLN A 1 105 ? 33.025 15.480 5.628 1.00 46.03 105 GLN A C 1
ATOM 829 O O . GLN A 1 105 ? 31.914 15.463 5.108 1.00 46.03 105 GLN A O 1
ATOM 834 N N . ILE A 1 106 ? 33.175 15.334 6.947 1.00 49.03 106 ILE A N 1
ATOM 835 C CA . ILE A 1 106 ? 32.117 15.638 7.914 1.00 49.03 106 ILE A CA 1
ATOM 836 C C . ILE A 1 106 ? 32.002 17.171 8.015 1.00 49.03 106 ILE A C 1
ATOM 838 O O . ILE A 1 106 ? 32.765 17.779 8.766 1.00 49.03 106 ILE A O 1
ATOM 842 N N . LYS A 1 107 ? 31.080 17.789 7.257 1.00 49.62 107 LYS A N 1
ATOM 843 C CA . LYS A 1 107 ? 30.210 18.935 7.646 1.00 49.62 107 LYS A CA 1
ATOM 844 C C . LYS A 1 107 ? 29.665 19.706 6.428 1.00 49.62 107 LYS A C 1
ATOM 846 O O . LYS A 1 107 ? 30.433 20.196 5.613 1.00 49.62 107 LYS A O 1
ATOM 851 N N . ASN A 1 108 ? 28.347 19.941 6.471 1.00 40.97 108 ASN A N 1
ATOM 852 C CA . ASN A 1 108 ? 27.566 21.012 5.816 1.00 40.97 108 ASN A CA 1
ATOM 853 C C . ASN A 1 108 ? 27.005 20.797 4.388 1.00 40.97 108 ASN A C 1
ATOM 855 O O . ASN A 1 108 ? 27.487 21.353 3.412 1.00 40.97 108 ASN A O 1
ATOM 859 N N . ILE A 1 109 ? 25.903 20.035 4.339 1.00 54.53 109 ILE A N 1
ATOM 860 C CA . ILE A 1 109 ? 24.568 20.307 3.741 1.00 54.53 109 ILE A CA 1
ATOM 861 C C . ILE A 1 109 ? 24.463 21.331 2.585 1.00 54.53 109 ILE A C 1
ATOM 863 O O . ILE A 1 109 ? 24.561 22.535 2.805 1.00 54.53 109 ILE A O 1
ATOM 867 N N . SER A 1 110 ? 24.017 20.850 1.415 1.00 41.62 110 SER A N 1
ATOM 868 C CA . SER A 1 110 ? 22.831 21.374 0.705 1.00 41.62 110 SER A CA 1
ATOM 869 C C . SER A 1 110 ? 22.333 20.378 -0.353 1.00 41.62 110 SER A C 1
ATOM 871 O O . SER A 1 110 ? 23.120 19.773 -1.079 1.00 41.62 110 SER A O 1
ATOM 873 N N . CYS A 1 111 ? 21.010 20.210 -0.402 1.00 49.88 111 CYS A N 1
ATOM 874 C CA . CYS A 1 111 ? 20.239 19.330 -1.273 1.00 49.88 111 CYS A CA 1
ATOM 875 C C . CYS A 1 111 ? 20.474 19.579 -2.771 1.00 49.88 111 CYS A C 1
ATOM 877 O O . CYS A 1 111 ? 19.946 20.523 -3.352 1.00 49.88 111 CYS A O 1
ATOM 879 N N . SER A 1 112 ? 21.154 18.636 -3.411 1.00 45.91 112 SER A N 1
ATOM 880 C CA . SER A 1 112 ? 20.925 18.247 -4.803 1.00 45.91 112 SER A CA 1
ATOM 881 C C . SER A 1 112 ? 21.088 16.727 -4.853 1.00 45.91 112 SER A C 1
ATOM 883 O O . SER A 1 112 ? 22.002 16.225 -4.188 1.00 45.91 112 SER A O 1
ATOM 885 N N . PRO A 1 113 ? 20.216 15.955 -5.532 1.00 54.62 113 PRO A N 1
ATOM 886 C CA . PRO A 1 113 ? 20.488 14.538 -5.721 1.00 54.62 113 PRO A CA 1
ATOM 887 C C . PRO A 1 113 ? 21.847 14.425 -6.409 1.00 54.62 113 PRO A C 1
ATOM 889 O O . PRO A 1 113 ? 22.034 14.941 -7.512 1.00 54.62 113 PRO A O 1
ATOM 892 N N . CYS A 1 114 ? 22.823 13.797 -5.748 1.00 64.69 114 CYS A N 1
ATOM 893 C CA . CYS A 1 114 ? 24.024 13.416 -6.468 1.00 64.69 114 CYS A CA 1
ATOM 894 C C . CYS A 1 114 ? 23.569 12.505 -7.615 1.00 64.69 114 CYS A C 1
ATOM 896 O O . CYS A 1 114 ? 22.680 11.672 -7.426 1.00 64.69 114 CYS A O 1
ATOM 898 N N . ILE A 1 115 ? 24.123 12.711 -8.810 1.00 70.69 115 ILE A N 1
ATOM 899 C CA . ILE A 1 115 ? 23.750 11.973 -10.027 1.00 70.69 115 ILE A CA 1
ATOM 900 C C . ILE A 1 115 ? 23.612 10.453 -9.750 1.00 70.69 115 ILE A C 1
ATOM 902 O O . ILE A 1 115 ? 22.566 9.898 -10.090 1.00 70.69 115 ILE A O 1
ATOM 906 N N . PRO A 1 116 ? 24.513 9.812 -8.963 1.00 83.44 116 PRO A N 1
ATOM 907 C CA . PRO A 1 116 ? 24.377 8.396 -8.613 1.00 83.44 116 PRO A CA 1
ATOM 908 C C . PRO A 1 116 ? 23.126 8.029 -7.792 1.00 83.44 116 PRO A C 1
ATOM 910 O O . PRO A 1 116 ? 22.610 6.923 -7.928 1.00 83.44 116 PRO A O 1
ATOM 913 N N . GLU A 1 117 ? 22.610 8.909 -6.923 1.00 91.62 117 GLU A N 1
ATOM 914 C CA . GLU A 1 117 ? 21.356 8.644 -6.194 1.00 91.62 117 GLU A CA 1
ATOM 915 C C . GLU A 1 117 ? 20.147 8.695 -7.119 1.00 91.62 117 GLU A C 1
ATOM 917 O O . GLU A 1 117 ? 19.267 7.840 -7.018 1.00 91.62 117 GLU A O 1
ATOM 922 N N . SER A 1 118 ? 20.103 9.691 -8.006 1.00 92.19 118 SER A N 1
ATOM 923 C CA . SER A 1 118 ? 19.003 9.848 -8.957 1.00 92.19 118 SER A CA 1
ATOM 924 C C . SER A 1 118 ? 18.893 8.628 -9.869 1.00 92.19 118 SER A C 1
ATOM 926 O O . SER A 1 118 ? 17.800 8.086 -10.031 1.00 92.19 118 SER A O 1
ATOM 928 N N . ASP A 1 119 ? 20.023 8.138 -10.379 1.00 94.75 119 ASP A N 1
ATOM 929 C CA . ASP A 1 119 ? 20.066 6.972 -11.265 1.00 94.75 119 ASP A CA 1
ATOM 930 C C . ASP A 1 119 ? 19.646 5.688 -10.542 1.00 94.75 119 ASP A C 1
ATOM 932 O O . ASP A 1 119 ? 18.831 4.916 -11.053 1.00 94.75 119 ASP A O 1
ATOM 936 N N . VAL A 1 120 ? 20.104 5.476 -9.300 1.00 96.75 120 VAL A N 1
ATOM 937 C CA . VAL A 1 120 ? 19.637 4.341 -8.487 1.00 96.75 120 VAL A CA 1
ATOM 938 C C . VAL A 1 120 ? 18.129 4.421 -8.251 1.00 96.75 120 VAL A C 1
ATOM 940 O O . VAL A 1 120 ? 17.442 3.402 -8.361 1.00 96.75 120 VAL A O 1
ATOM 943 N N . MET A 1 121 ? 17.583 5.601 -7.944 1.00 96.44 121 MET A N 1
ATOM 944 C CA . MET A 1 121 ? 16.144 5.779 -7.722 1.00 96.44 121 MET A CA 1
ATOM 945 C C . MET A 1 121 ? 15.337 5.576 -9.012 1.00 96.44 121 MET A C 1
ATOM 947 O O . MET A 1 121 ? 14.307 4.901 -8.976 1.00 96.44 121 MET A O 1
ATOM 951 N N . LYS A 1 122 ? 15.819 6.066 -10.154 1.00 96.44 122 LYS A N 1
ATOM 952 C CA . LYS A 1 122 ? 15.191 5.879 -11.466 1.00 96.44 122 LYS A CA 1
ATOM 953 C C . LYS A 1 122 ? 15.183 4.408 -11.888 1.00 96.44 122 LYS A C 1
ATOM 955 O O . LYS A 1 122 ? 14.122 3.815 -12.070 1.00 96.44 122 LYS A O 1
ATOM 960 N N . HIS A 1 123 ? 16.346 3.767 -11.943 1.00 97.38 123 HIS A N 1
ATOM 961 C CA . HIS A 1 123 ? 16.445 2.391 -12.432 1.00 97.38 123 HIS A CA 1
ATOM 962 C C . HIS A 1 123 ? 15.842 1.369 -11.460 1.00 97.38 123 HIS A C 1
ATOM 964 O O . HIS A 1 123 ? 15.299 0.346 -11.885 1.00 97.38 123 HIS A O 1
ATOM 970 N N . SER A 1 124 ? 15.865 1.634 -10.146 1.00 98.12 124 SER A N 1
ATOM 971 C CA . SER A 1 124 ? 15.145 0.781 -9.188 1.00 98.12 124 SER A CA 1
ATOM 972 C C . SER A 1 124 ? 13.629 0.868 -9.355 1.00 98.12 124 SER A C 1
ATOM 974 O O . SER A 1 124 ? 12.972 -0.161 -9.213 1.00 98.12 124 SER A O 1
ATOM 976 N N . GLN A 1 125 ? 13.067 2.035 -9.696 1.00 97.94 125 GLN A N 1
ATOM 977 C CA . GLN A 1 125 ? 11.647 2.154 -10.046 1.00 97.94 125 GLN A CA 1
ATOM 978 C C . GLN A 1 125 ? 11.317 1.268 -11.253 1.00 97.94 125 GLN A C 1
ATOM 980 O O . GLN A 1 125 ? 10.384 0.467 -11.170 1.00 97.94 125 GLN A O 1
ATOM 985 N N . SER A 1 126 ? 12.129 1.328 -12.314 1.00 97.44 126 SER A N 1
ATOM 986 C CA . SER A 1 126 ? 11.954 0.495 -13.508 1.00 97.44 126 SER A CA 1
ATOM 987 C C . SER A 1 126 ? 11.921 -0.998 -13.163 1.00 97.44 126 SER A C 1
ATOM 989 O O . SER A 1 126 ? 11.002 -1.718 -13.548 1.00 97.44 126 SER A O 1
ATOM 991 N N . VAL A 1 127 ? 12.887 -1.476 -12.369 1.00 97.75 127 VAL A N 1
ATOM 992 C CA . VAL A 1 127 ? 12.943 -2.891 -11.964 1.00 97.75 127 VAL A CA 1
ATOM 993 C C . VAL A 1 127 ? 11.767 -3.292 -11.081 1.00 97.75 127 VAL A C 1
ATOM 995 O O . VAL A 1 127 ? 11.257 -4.400 -11.227 1.00 97.75 127 VAL A O 1
ATOM 998 N N . LEU A 1 128 ? 11.340 -2.436 -10.155 1.00 98.38 128 LEU A N 1
ATOM 999 C CA . LEU A 1 128 ? 10.296 -2.772 -9.187 1.00 98.38 128 LEU A CA 1
ATOM 1000 C C . LEU A 1 128 ? 8.896 -2.828 -9.808 1.00 98.38 128 LEU A C 1
ATOM 1002 O O . LEU A 1 128 ? 8.088 -3.648 -9.373 1.00 98.38 128 LEU A O 1
ATOM 1006 N N . LEU A 1 129 ? 8.628 -2.027 -10.843 1.00 97.69 129 LEU A N 1
ATOM 1007 C CA . LEU A 1 129 ? 7.392 -2.119 -11.631 1.00 97.69 129 LEU A CA 1
ATOM 1008 C C . LEU A 1 129 ? 7.299 -3.438 -12.412 1.00 97.69 129 LEU A C 1
ATOM 1010 O O . LEU A 1 129 ? 6.211 -3.980 -12.594 1.00 97.69 129 LEU A O 1
ATOM 1014 N N . LEU A 1 130 ? 8.445 -3.989 -12.820 1.00 96.69 130 LEU A N 1
ATOM 1015 C CA . LEU A 1 130 ? 8.536 -5.255 -13.553 1.00 96.69 130 LEU A CA 1
ATOM 1016 C C . LEU A 1 130 ? 8.659 -6.480 -12.630 1.00 96.69 130 LEU A C 1
ATOM 1018 O O . LEU A 1 130 ? 8.255 -7.584 -12.983 1.00 96.69 130 LEU A O 1
ATOM 1022 N N . SER A 1 131 ? 9.258 -6.305 -11.451 1.00 95.62 131 SER A N 1
ATOM 1023 C CA . SER A 1 131 ? 9.627 -7.367 -10.514 1.00 95.62 131 SER A CA 1
ATOM 1024 C C . SER A 1 131 ? 9.549 -6.855 -9.072 1.00 95.62 131 SER A C 1
ATOM 1026 O O . SER A 1 131 ? 10.568 -6.578 -8.433 1.00 95.62 131 SER A O 1
ATOM 1028 N N . SER A 1 132 ? 8.330 -6.790 -8.533 1.00 96.25 132 SER A N 1
ATOM 1029 C CA . SER A 1 132 ? 8.022 -6.190 -7.225 1.00 96.25 132 SER A CA 1
ATOM 1030 C C . SER A 1 132 ? 8.737 -6.824 -6.027 1.00 96.25 132 SER A C 1
ATOM 1032 O O . SER A 1 132 ? 8.927 -6.162 -5.010 1.00 96.25 132 SER A O 1
ATOM 1034 N N . ASP A 1 133 ? 9.163 -8.084 -6.127 1.00 94.88 133 ASP A N 1
ATOM 1035 C CA . ASP A 1 133 ? 9.868 -8.797 -5.051 1.00 94.88 133 ASP A CA 1
ATOM 1036 C C . ASP A 1 133 ? 11.397 -8.664 -5.105 1.00 94.88 133 ASP A C 1
ATOM 1038 O O . ASP A 1 133 ? 12.124 -9.373 -4.406 1.00 94.88 133 ASP A O 1
ATOM 1042 N N . PHE A 1 134 ? 11.928 -7.743 -5.915 1.00 97.19 134 PHE A N 1
ATOM 1043 C CA . PHE A 1 134 ? 13.370 -7.544 -6.001 1.00 97.19 134 PHE A CA 1
ATOM 1044 C C . PHE A 1 134 ? 13.921 -6.782 -4.782 1.00 97.19 134 PHE A C 1
ATOM 1046 O O . PHE A 1 134 ? 14.122 -5.568 -4.798 1.00 97.19 134 PHE A O 1
ATOM 1053 N N . GLY A 1 135 ? 14.189 -7.523 -3.702 1.00 97.19 135 GLY A N 1
ATOM 1054 C CA . GLY A 1 135 ? 14.588 -6.980 -2.399 1.00 97.19 135 GLY A CA 1
ATOM 1055 C C . GLY A 1 135 ? 15.824 -6.074 -2.417 1.00 97.19 135 GLY A C 1
ATOM 1056 O O . GLY A 1 135 ? 15.884 -5.116 -1.647 1.00 97.19 135 GLY A O 1
ATOM 1057 N N . THR A 1 136 ? 16.786 -6.314 -3.315 1.00 97.88 136 THR A N 1
ATOM 1058 C CA . THR A 1 136 ? 17.969 -5.449 -3.471 1.00 97.88 136 THR A CA 1
ATOM 1059 C C . THR A 1 136 ? 17.584 -4.026 -3.870 1.00 97.88 136 THR A C 1
ATOM 1061 O O . THR A 1 136 ? 18.124 -3.079 -3.300 1.00 97.88 136 THR A O 1
ATOM 1064 N N . ALA A 1 137 ? 16.621 -3.863 -4.785 1.00 98.38 137 ALA A N 1
ATOM 1065 C CA . ALA A 1 137 ? 16.114 -2.549 -5.171 1.00 98.38 137 ALA A CA 1
ATOM 1066 C C . ALA A 1 137 ? 15.415 -1.857 -3.999 1.00 98.38 137 ALA A C 1
ATOM 1068 O O . ALA A 1 137 ? 15.755 -0.721 -3.681 1.00 98.38 137 ALA A O 1
ATOM 1069 N N . TRP A 1 138 ? 14.538 -2.559 -3.273 1.00 98.25 138 TRP A N 1
ATOM 1070 C CA . TRP A 1 138 ? 13.908 -1.992 -2.076 1.00 98.25 138 TRP A CA 1
ATOM 1071 C C . TRP A 1 138 ? 14.923 -1.540 -1.025 1.00 98.25 138 TRP A C 1
ATOM 1073 O O . TRP A 1 138 ? 14.792 -0.460 -0.457 1.00 98.25 138 TRP A O 1
ATOM 1083 N N . ASN A 1 139 ? 15.958 -2.339 -0.768 1.00 97.88 139 ASN A N 1
ATOM 1084 C CA . ASN A 1 139 ? 16.982 -1.994 0.215 1.00 97.88 139 ASN A CA 1
ATOM 1085 C C . ASN A 1 139 ? 17.849 -0.810 -0.234 1.00 97.88 139 ASN A C 1
ATOM 1087 O O . ASN A 1 139 ? 18.181 0.030 0.600 1.00 97.88 139 ASN A O 1
ATOM 1091 N N . ALA A 1 140 ? 18.164 -0.698 -1.529 1.00 97.38 140 ALA A N 1
ATOM 1092 C CA . ALA A 1 140 ? 18.850 0.472 -2.078 1.00 97.38 140 ALA A CA 1
ATOM 1093 C C . ALA A 1 140 ? 18.021 1.752 -1.880 1.00 97.38 140 ALA A C 1
ATOM 1095 O O . ALA A 1 140 ? 18.539 2.750 -1.381 1.00 97.38 140 ALA A O 1
ATOM 1096 N N . ARG A 1 141 ? 16.713 1.696 -2.162 1.00 97.69 141 ARG A N 1
ATOM 1097 C CA . ARG A 1 141 ? 15.802 2.827 -1.931 1.00 97.69 141 ARG A CA 1
ATOM 1098 C C . ARG A 1 141 ? 15.724 3.208 -0.453 1.00 97.69 141 ARG A C 1
ATOM 1100 O O . ARG A 1 141 ? 15.848 4.384 -0.134 1.00 97.69 141 ARG A O 1
ATOM 1107 N N . LYS A 1 142 ? 15.618 2.239 0.470 1.00 96.94 142 LYS A N 1
ATOM 1108 C CA . LYS A 1 142 ? 15.664 2.510 1.926 1.00 96.94 142 LYS A CA 1
ATOM 1109 C C . LYS A 1 142 ? 16.957 3.207 2.338 1.00 96.94 142 LYS A C 1
ATOM 1111 O O . LYS A 1 142 ? 16.904 4.140 3.132 1.00 96.94 142 LYS A O 1
ATOM 1116 N N . LEU A 1 143 ? 18.104 2.771 1.813 1.00 95.00 143 LEU A N 1
ATOM 1117 C CA . LEU A 1 143 ? 19.407 3.364 2.127 1.00 95.00 143 LEU A CA 1
ATOM 1118 C C . LEU A 1 143 ? 19.470 4.843 1.719 1.00 95.00 143 LEU A C 1
ATOM 1120 O O . LEU A 1 143 ? 19.933 5.667 2.502 1.00 95.00 143 LEU A O 1
ATOM 1124 N N . ILE A 1 144 ? 18.974 5.172 0.524 1.00 94.56 144 ILE A N 1
ATOM 1125 C CA . ILE A 1 144 ? 18.933 6.550 0.016 1.00 94.56 144 ILE A CA 1
ATOM 1126 C C . ILE A 1 144 ? 17.909 7.383 0.799 1.00 94.56 144 ILE A C 1
ATOM 1128 O O . ILE A 1 144 ? 18.234 8.466 1.281 1.00 94.56 144 ILE A O 1
ATOM 1132 N N . LEU A 1 145 ? 16.690 6.869 0.985 1.00 94.56 145 LEU A N 1
ATOM 1133 C CA . LEU A 1 145 ? 15.601 7.574 1.671 1.00 94.56 145 LEU A CA 1
ATOM 1134 C C . LEU A 1 145 ? 15.878 7.814 3.157 1.00 94.56 145 LEU A C 1
ATOM 1136 O O . LEU A 1 145 ? 15.439 8.822 3.696 1.00 94.56 145 LEU A O 1
ATOM 1140 N N . SER A 1 146 ? 16.649 6.944 3.817 1.00 92.62 146 SER A N 1
ATOM 1141 C CA . SER A 1 146 ? 17.049 7.136 5.222 1.00 92.62 146 SER A CA 1
ATOM 1142 C C . SER A 1 146 ? 17.892 8.397 5.438 1.00 92.62 146 SER A C 1
ATOM 1144 O O . SER A 1 146 ? 18.018 8.857 6.568 1.00 92.62 146 SER A O 1
ATOM 1146 N N . LYS A 1 147 ? 18.484 8.944 4.368 1.00 90.06 147 LYS A N 1
ATOM 1147 C CA . LYS A 1 147 ? 19.280 10.178 4.389 1.00 90.06 147 LYS A CA 1
ATOM 1148 C C . LYS A 1 147 ? 18.453 11.426 4.049 1.00 90.06 147 LYS A C 1
ATOM 1150 O O . LYS A 1 147 ? 19.005 12.521 4.043 1.00 90.06 147 LYS A O 1
ATOM 1155 N N . LYS A 1 148 ? 17.166 11.279 3.712 1.00 86.56 148 LYS A N 1
ATOM 1156 C CA . LYS A 1 148 ? 16.278 12.383 3.317 1.00 86.56 148 LYS A CA 1
ATOM 1157 C C . LYS A 1 148 ? 15.483 12.880 4.528 1.00 86.56 148 LYS A C 1
ATOM 1159 O O . LYS A 1 148 ? 15.043 12.088 5.355 1.00 86.56 148 LYS A O 1
ATOM 1164 N N . ASP A 1 149 ? 15.278 14.191 4.604 1.00 83.38 149 ASP A N 1
ATOM 1165 C CA . ASP A 1 149 ? 14.599 14.889 5.707 1.00 83.38 149 ASP A CA 1
ATOM 1166 C C . ASP A 1 149 ? 13.267 15.546 5.297 1.00 83.38 149 ASP A C 1
ATOM 1168 O O . ASP A 1 149 ? 12.604 16.187 6.110 1.00 83.38 149 ASP A O 1
ATOM 1172 N N . HIS A 1 150 ? 12.845 15.373 4.045 1.00 87.38 150 HIS A N 1
ATOM 1173 C CA . HIS A 1 150 ? 11.637 15.976 3.492 1.00 87.38 150 HIS A CA 1
ATOM 1174 C C . HIS A 1 150 ? 10.540 14.937 3.264 1.00 87.38 150 HIS A C 1
ATOM 1176 O O . HIS A 1 150 ? 10.754 13.886 2.657 1.00 87.38 150 HIS A O 1
ATOM 1182 N N . LEU A 1 151 ? 9.324 15.280 3.696 1.00 89.81 151 LEU A N 1
ATOM 1183 C CA . LEU A 1 151 ? 8.142 14.425 3.584 1.00 89.81 151 LEU A CA 1
ATOM 1184 C C . LEU A 1 151 ? 7.822 14.039 2.131 1.00 89.81 151 LEU A C 1
ATOM 1186 O O . LEU A 1 151 ? 7.366 12.926 1.887 1.00 89.81 151 LEU A O 1
ATOM 1190 N N . SER A 1 152 ? 8.093 14.922 1.164 1.00 91.94 152 SER A N 1
ATOM 1191 C CA . SER A 1 152 ? 7.780 14.685 -0.251 1.00 91.94 152 SER A CA 1
ATOM 1192 C C . SER A 1 152 ? 8.457 13.437 -0.818 1.00 91.94 152 SER A C 1
ATOM 1194 O O . SER A 1 152 ? 7.820 12.716 -1.578 1.00 91.94 152 SER A O 1
ATOM 1196 N N . ALA A 1 153 ? 9.686 13.107 -0.402 1.00 93.19 153 ALA A N 1
ATOM 1197 C CA . ALA A 1 153 ? 10.358 11.888 -0.859 1.00 93.19 153 ALA A CA 1
ATOM 1198 C C . ALA A 1 153 ? 9.637 10.623 -0.379 1.00 93.19 153 ALA A C 1
ATOM 1200 O O . ALA A 1 153 ? 9.503 9.660 -1.129 1.00 93.19 153 ALA A O 1
ATOM 1201 N N . PHE A 1 154 ? 9.135 10.630 0.857 1.00 95.31 154 PHE A N 1
ATOM 1202 C CA . PHE A 1 154 ? 8.356 9.515 1.384 1.00 95.31 154 PHE A CA 1
ATOM 1203 C C . PHE A 1 154 ? 6.968 9.429 0.739 1.00 95.31 154 PHE A C 1
ATOM 1205 O O . PHE A 1 154 ? 6.489 8.325 0.487 1.00 95.31 154 PHE A O 1
ATOM 1212 N N . THR A 1 155 ? 6.338 10.565 0.427 1.00 94.62 155 THR A N 1
ATOM 1213 C CA . THR A 1 155 ? 5.058 10.603 -0.296 1.00 94.62 155 THR A CA 1
ATOM 1214 C C . THR A 1 155 ? 5.192 10.048 -1.715 1.00 94.62 155 THR A C 1
ATOM 1216 O O . THR A 1 155 ? 4.396 9.194 -2.100 1.00 94.62 155 THR A O 1
ATOM 1219 N N . GLU A 1 156 ? 6.226 10.444 -2.465 1.00 94.62 156 GLU A N 1
ATOM 1220 C CA . GLU A 1 156 ? 6.504 9.867 -3.790 1.00 94.62 156 GLU A CA 1
ATOM 1221 C C . GLU A 1 156 ? 6.811 8.367 -3.702 1.00 94.62 156 GLU A C 1
ATOM 1223 O O . GLU A 1 156 ? 6.374 7.581 -4.542 1.00 94.62 156 GLU A O 1
ATOM 1228 N N . GLU A 1 157 ? 7.487 7.929 -2.640 1.00 96.81 157 GLU A N 1
ATOM 1229 C CA . GLU A 1 157 ? 7.750 6.508 -2.416 1.00 96.81 157 GLU A CA 1
ATOM 1230 C C . GLU A 1 157 ? 6.467 5.708 -2.105 1.00 96.81 157 GLU A C 1
ATOM 1232 O O . GLU A 1 157 ? 6.291 4.571 -2.568 1.00 96.81 157 GLU A O 1
ATOM 1237 N N . LEU A 1 158 ? 5.531 6.291 -1.347 1.00 97.38 158 LEU A N 1
ATOM 1238 C CA . LEU A 1 158 ? 4.195 5.723 -1.150 1.00 97.38 158 LEU A CA 1
ATOM 1239 C C . LEU A 1 158 ? 3.407 5.696 -2.465 1.00 97.38 158 LEU A C 1
ATOM 1241 O O . LEU A 1 158 ? 2.682 4.733 -2.708 1.00 97.38 158 LEU A O 1
ATOM 1245 N N . ARG A 1 159 ? 3.571 6.683 -3.347 1.00 96.69 159 ARG A N 1
ATOM 1246 C CA . ARG A 1 159 ? 2.942 6.669 -4.672 1.00 96.69 159 ARG A CA 1
ATOM 1247 C C . ARG A 1 159 ? 3.492 5.536 -5.540 1.00 96.69 159 ARG A C 1
ATOM 1249 O O . ARG A 1 159 ? 2.716 4.708 -6.010 1.00 96.69 159 ARG A O 1
ATOM 1256 N N . LEU A 1 160 ? 4.817 5.410 -5.650 1.00 97.44 160 LEU A N 1
ATOM 1257 C CA . LEU A 1 160 ? 5.472 4.328 -6.397 1.00 97.44 160 LEU A CA 1
ATOM 1258 C C . LEU A 1 160 ? 5.052 2.942 -5.894 1.00 97.44 160 LEU A C 1
ATOM 1260 O O . LEU A 1 160 ? 4.703 2.057 -6.673 1.00 97.44 160 LEU A O 1
ATOM 1264 N N . SER A 1 161 ? 5.087 2.724 -4.580 1.00 97.62 161 SER A N 1
ATOM 1265 C CA . SER A 1 161 ? 4.689 1.428 -4.022 1.00 97.62 161 SER A CA 1
ATOM 1266 C C . SER A 1 161 ? 3.188 1.155 -4.180 1.00 97.62 161 SER A C 1
ATOM 1268 O O . SER A 1 161 ? 2.809 -0.008 -4.287 1.00 97.62 161 SER A O 1
ATOM 1270 N N . GLY A 1 162 ? 2.348 2.193 -4.252 1.00 97.31 162 GLY A N 1
ATOM 1271 C CA . GLY A 1 162 ? 0.928 2.075 -4.592 1.00 97.31 162 GLY A CA 1
ATOM 1272 C C . GLY A 1 162 ? 0.741 1.633 -6.042 1.00 97.31 162 GLY A C 1
ATOM 1273 O O . GLY A 1 162 ? 0.027 0.663 -6.295 1.00 97.31 162 GLY A O 1
ATOM 1274 N N . LEU A 1 163 ? 1.487 2.252 -6.962 1.00 97.25 163 LEU A N 1
ATOM 1275 C CA . LEU A 1 163 ? 1.527 1.866 -8.370 1.00 97.25 163 LEU A CA 1
ATOM 1276 C C . LEU A 1 163 ? 1.964 0.405 -8.543 1.00 97.25 163 LEU A C 1
ATOM 1278 O O . LEU A 1 163 ? 1.320 -0.357 -9.253 1.00 97.25 163 LEU A O 1
ATOM 1282 N N . ILE A 1 164 ? 2.994 -0.046 -7.825 1.00 97.62 164 ILE A N 1
ATOM 1283 C CA . ILE A 1 164 ? 3.428 -1.454 -7.861 1.00 97.62 164 ILE A CA 1
ATOM 1284 C C . ILE A 1 164 ? 2.327 -2.401 -7.342 1.00 97.62 164 ILE A C 1
ATOM 1286 O O . ILE A 1 164 ? 2.166 -3.504 -7.865 1.00 97.62 164 ILE A O 1
ATOM 1290 N N . LEU A 1 165 ? 1.548 -1.992 -6.333 1.00 97.25 165 LEU A N 1
ATOM 1291 C CA . LEU A 1 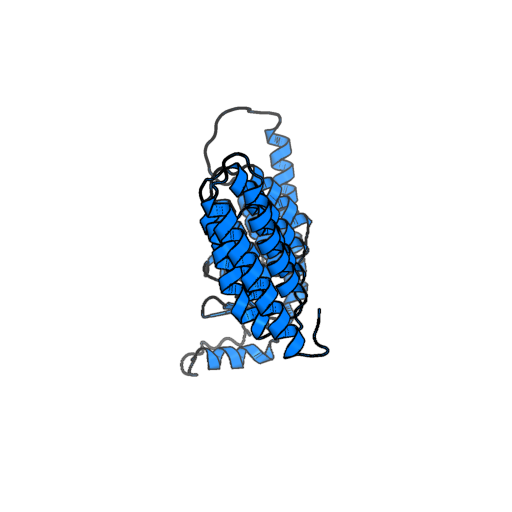165 ? 0.417 -2.770 -5.806 1.00 97.25 165 LEU A CA 1
ATOM 1292 C C . LEU A 1 165 ? -0.821 -2.759 -6.719 1.00 97.25 165 LEU A C 1
ATOM 1294 O O . LEU A 1 165 ? -1.732 -3.561 -6.490 1.00 97.25 165 LEU A O 1
ATOM 1298 N N . SER A 1 166 ? -0.894 -1.881 -7.725 1.00 94.44 166 SER A N 1
ATOM 1299 C CA . SER A 1 166 ? -1.936 -1.957 -8.762 1.00 94.44 166 SER A CA 1
ATOM 1300 C C . SER A 1 166 ? -1.817 -3.273 -9.545 1.00 94.44 166 SER A C 1
ATOM 1302 O O . SER A 1 166 ? -2.800 -3.998 -9.666 1.00 94.44 166 SER A O 1
ATOM 1304 N N . ASN A 1 167 ? -0.586 -3.646 -9.915 1.00 94.31 167 ASN A N 1
ATOM 1305 C CA . ASN A 1 167 ? -0.256 -4.860 -10.663 1.00 94.31 167 ASN A CA 1
ATOM 1306 C C . ASN A 1 167 ? 0.023 -6.081 -9.764 1.00 94.31 167 ASN A C 1
ATOM 1308 O O . ASN A 1 167 ? -0.402 -7.200 -10.047 1.00 94.31 167 ASN A O 1
ATOM 1312 N N . SER A 1 168 ? 0.727 -5.873 -8.646 1.00 95.25 168 SER A N 1
ATOM 1313 C CA . SER A 1 168 ? 1.194 -6.938 -7.745 1.00 95.25 168 SER A CA 1
ATOM 1314 C C . SER A 1 168 ? 0.589 -6.807 -6.339 1.00 95.25 168 SER A C 1
ATOM 1316 O O . SER A 1 168 ? 1.328 -6.647 -5.359 1.00 95.25 168 SER A O 1
ATOM 1318 N N . PRO A 1 169 ? -0.746 -6.922 -6.169 1.00 95.56 169 PRO A N 1
ATOM 1319 C CA . PRO A 1 169 ? -1.434 -6.626 -4.905 1.00 95.56 169 PRO A CA 1
ATOM 1320 C C . PRO A 1 169 ? -1.021 -7.540 -3.737 1.00 95.5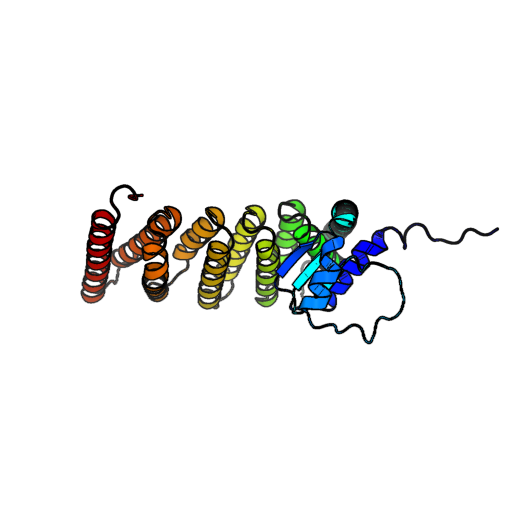6 169 PRO A C 1
ATOM 1322 O O . PRO A 1 169 ? -1.235 -7.209 -2.567 1.00 95.56 169 PRO A O 1
ATOM 1325 N N . LYS A 1 170 ? -0.420 -8.700 -4.033 1.00 95.06 170 LYS A N 1
ATOM 1326 C CA . LYS A 1 170 ? 0.051 -9.696 -3.055 1.00 95.06 170 LYS A CA 1
ATOM 1327 C C . LYS A 1 170 ? 1.576 -9.676 -2.841 1.00 95.06 170 LYS A C 1
ATOM 1329 O O . LYS A 1 170 ? 2.103 -10.622 -2.258 1.00 95.06 170 LYS A O 1
ATOM 1334 N N . SER A 1 171 ? 2.282 -8.631 -3.277 1.00 96.31 171 SER A N 1
ATOM 1335 C CA . SER A 1 171 ? 3.729 -8.465 -3.052 1.00 96.31 171 SER A CA 1
ATOM 1336 C C . SER A 1 171 ? 4.039 -8.149 -1.583 1.00 96.31 171 SER A C 1
ATOM 1338 O O . SER A 1 171 ? 3.759 -7.048 -1.104 1.00 96.31 171 SER A O 1
ATOM 1340 N N . GLU A 1 172 ? 4.637 -9.094 -0.847 1.00 96.06 172 GLU A N 1
ATOM 1341 C CA . GLU A 1 172 ? 5.041 -8.845 0.549 1.00 96.06 172 GLU A CA 1
ATOM 1342 C C . GLU A 1 172 ? 6.137 -7.800 0.648 1.00 96.06 172 GLU A C 1
ATOM 1344 O O . GLU A 1 172 ? 6.124 -6.981 1.564 1.00 96.06 172 GLU A O 1
ATOM 1349 N N . SER A 1 173 ? 7.083 -7.829 -0.290 1.00 97.12 173 SER A N 1
ATOM 1350 C CA . SER A 1 173 ? 8.208 -6.902 -0.295 1.00 97.12 173 SER A CA 1
ATOM 1351 C C . SER A 1 173 ? 7.711 -5.459 -0.377 1.00 97.12 173 SER A C 1
ATOM 1353 O O . SER A 1 173 ? 8.161 -4.607 0.392 1.00 97.12 173 SER A O 1
ATOM 1355 N N . THR A 1 174 ? 6.702 -5.211 -1.220 1.00 98.00 174 THR A N 1
ATOM 1356 C CA . THR A 1 174 ? 6.071 -3.895 -1.353 1.00 98.00 174 THR A CA 1
ATOM 1357 C C . THR A 1 174 ? 5.332 -3.503 -0.074 1.00 98.00 174 THR A C 1
ATOM 1359 O O . THR A 1 174 ? 5.574 -2.422 0.459 1.00 98.00 174 THR A O 1
ATOM 1362 N N . TRP A 1 175 ? 4.499 -4.386 0.490 1.00 97.81 175 TRP A N 1
ATOM 1363 C CA . TRP A 1 175 ? 3.801 -4.111 1.755 1.00 97.81 175 TRP A CA 1
ATOM 1364 C C . TRP A 1 175 ? 4.758 -3.848 2.921 1.00 97.81 175 TRP A C 1
ATOM 1366 O O . TRP A 1 175 ? 4.527 -2.950 3.733 1.00 97.81 175 TRP A O 1
ATOM 1376 N N . SER A 1 176 ? 5.854 -4.602 3.004 1.00 97.88 176 SER A N 1
ATOM 1377 C CA . SER A 1 176 ? 6.892 -4.402 4.010 1.00 97.88 176 SER A CA 1
ATOM 1378 C C . SER A 1 176 ? 7.614 -3.072 3.837 1.00 97.88 176 SER A C 1
ATOM 1380 O O . SER A 1 176 ? 7.950 -2.438 4.838 1.00 97.88 176 SER A O 1
ATOM 1382 N N . HIS A 1 177 ? 7.860 -2.647 2.599 1.00 98.19 177 HIS A N 1
ATOM 1383 C CA . HIS A 1 177 ? 8.461 -1.347 2.318 1.00 98.19 177 HIS A CA 1
ATOM 1384 C C . HIS A 1 177 ? 7.525 -0.198 2.701 1.00 98.19 177 HIS A C 1
ATOM 1386 O O . HIS A 1 177 ? 7.952 0.719 3.394 1.00 98.19 177 HIS A O 1
ATOM 1392 N N . ARG A 1 178 ? 6.226 -0.300 2.391 1.00 97.94 178 ARG A N 1
ATOM 1393 C CA . ARG A 1 178 ? 5.214 0.681 2.829 1.00 97.94 178 ARG A CA 1
ATOM 1394 C C . ARG A 1 178 ? 5.170 0.850 4.344 1.00 97.94 178 ARG A C 1
ATOM 1396 O O . ARG A 1 178 ? 5.225 1.972 4.838 1.00 97.94 178 ARG A O 1
ATOM 1403 N N . ARG A 1 179 ? 5.158 -0.258 5.099 1.00 98.06 179 ARG A N 1
ATOM 1404 C CA . ARG A 1 179 ? 5.225 -0.210 6.575 1.00 98.06 179 ARG A CA 1
ATOM 1405 C C . ARG A 1 179 ? 6.493 0.484 7.071 1.00 98.06 179 ARG A C 1
ATOM 1407 O O . ARG A 1 179 ? 6.440 1.227 8.048 1.00 98.06 179 ARG A O 1
ATOM 1414 N N . TRP A 1 180 ? 7.626 0.253 6.406 1.00 97.75 180 TRP A N 1
ATOM 1415 C CA . TRP A 1 180 ? 8.878 0.938 6.728 1.00 97.75 180 TRP A CA 1
ATOM 1416 C C . TRP A 1 180 ? 8.766 2.451 6.497 1.00 97.75 180 TRP A C 1
ATOM 1418 O O . TRP A 1 180 ? 9.098 3.208 7.405 1.00 97.75 180 TRP A O 1
ATOM 1428 N N . ILE A 1 181 ? 8.218 2.890 5.359 1.00 97.06 181 ILE A N 1
ATOM 1429 C CA . ILE A 1 181 ? 8.006 4.315 5.061 1.00 97.06 181 ILE A CA 1
ATOM 1430 C C . ILE A 1 181 ? 7.099 4.964 6.109 1.00 97.06 181 ILE A C 1
ATOM 1432 O O . ILE A 1 181 ? 7.474 5.969 6.700 1.00 97.06 181 ILE A O 1
ATOM 1436 N N . ILE A 1 182 ? 5.938 4.371 6.397 1.00 96.81 182 ILE A N 1
ATOM 1437 C CA . ILE A 1 182 ? 4.985 4.911 7.381 1.00 96.81 182 ILE A CA 1
ATOM 1438 C C . ILE A 1 182 ? 5.634 5.010 8.766 1.00 96.81 182 ILE A C 1
ATOM 1440 O O . ILE A 1 182 ? 5.445 6.003 9.468 1.00 96.81 182 ILE A O 1
ATOM 1444 N N . LYS A 1 183 ? 6.459 4.026 9.148 1.00 95.81 183 LYS A N 1
ATOM 1445 C CA . LYS A 1 183 ? 7.230 4.089 10.393 1.00 95.81 183 LYS A CA 1
ATOM 1446 C C . LYS A 1 183 ? 8.213 5.264 10.391 1.00 95.81 183 LYS A C 1
ATOM 1448 O O . LYS A 1 183 ? 8.239 5.991 11.380 1.00 95.81 183 LYS A O 1
ATOM 1453 N N . MET A 1 184 ? 8.967 5.476 9.310 1.00 94.50 184 MET A N 1
ATOM 1454 C CA . MET A 1 184 ? 9.860 6.637 9.183 1.00 94.50 184 MET A CA 1
ATOM 1455 C C . MET A 1 184 ? 9.076 7.945 9.303 1.00 94.50 184 MET A C 1
ATOM 1457 O O . MET A 1 184 ? 9.440 8.815 10.089 1.00 94.50 184 MET A O 1
ATOM 1461 N N . ILE A 1 185 ? 7.939 8.049 8.610 1.00 94.38 185 ILE A N 1
ATOM 1462 C CA . ILE A 1 185 ? 7.103 9.246 8.664 1.00 94.38 185 ILE A CA 1
ATOM 1463 C C . ILE A 1 185 ? 6.605 9.507 10.089 1.00 94.38 185 ILE A C 1
ATOM 1465 O O . ILE A 1 185 ? 6.707 10.629 10.575 1.00 94.38 185 ILE A O 1
ATOM 1469 N N . SER A 1 186 ? 6.131 8.468 10.786 1.00 93.69 186 SER A N 1
ATOM 1470 C CA . SER A 1 186 ? 5.611 8.577 12.156 1.00 93.69 186 SER A CA 1
ATOM 1471 C C . SER A 1 186 ? 6.636 9.083 13.174 1.00 93.69 186 SER A C 1
ATOM 1473 O O . SER A 1 186 ? 6.258 9.608 14.217 1.00 93.69 186 SER A O 1
ATOM 1475 N N . GLN A 1 187 ? 7.928 8.910 12.887 1.00 91.38 187 GLN A N 1
ATOM 1476 C CA . GLN A 1 187 ? 9.022 9.335 13.759 1.00 91.38 187 GLN A CA 1
ATOM 1477 C C . GLN A 1 187 ? 9.462 10.776 13.486 1.00 91.38 187 GLN A C 1
ATOM 1479 O O . GLN A 1 187 ? 10.071 11.392 14.359 1.00 91.38 187 GLN A O 1
ATOM 1484 N N . SER A 1 188 ? 9.172 11.303 12.296 1.00 86.75 188 SER A N 1
ATOM 1485 C CA . SER A 1 188 ? 9.783 12.540 11.800 1.00 86.75 188 SER A CA 1
ATOM 1486 C C . SER A 1 188 ? 8.781 13.634 11.426 1.00 86.75 188 SER A C 1
ATOM 1488 O O . SER A 1 188 ? 9.175 14.795 11.363 1.00 86.75 188 SER A O 1
ATOM 1490 N N . PHE A 1 189 ? 7.500 13.315 11.208 1.00 88.00 189 PHE A N 1
ATOM 1491 C CA . PHE A 1 189 ? 6.504 14.274 10.719 1.00 88.00 189 PHE A CA 1
ATOM 1492 C C . PHE A 1 189 ? 5.158 14.152 11.447 1.00 88.00 189 PHE A C 1
ATOM 1494 O O . PHE A 1 189 ? 4.752 13.076 11.882 1.00 88.00 189 PHE A O 1
ATOM 1501 N N . SER A 1 190 ? 4.427 15.267 11.541 1.00 83.50 190 SER A N 1
ATOM 1502 C CA . SER A 1 190 ? 3.117 15.347 12.205 1.00 83.50 190 SER A CA 1
ATOM 1503 C C . SER A 1 190 ? 1.932 14.925 11.323 1.00 83.50 190 SER A C 1
ATOM 1505 O O . SER A 1 190 ? 0.862 14.629 11.849 1.00 83.50 190 SER A O 1
ATOM 1507 N N . THR A 1 191 ? 2.106 14.829 9.999 1.00 84.00 191 THR A N 1
ATOM 1508 C CA . THR A 1 191 ? 1.052 14.515 9.005 1.00 84.00 191 THR A CA 1
ATOM 1509 C C . THR A 1 191 ? 0.624 13.037 8.984 1.00 84.00 191 THR A C 1
ATOM 1511 O O . THR A 1 191 ? 0.025 12.559 8.023 1.00 84.00 191 THR A O 1
ATOM 1514 N N . LEU A 1 192 ? 0.929 12.275 10.036 1.00 90.38 192 LEU A N 1
ATOM 1515 C CA . LEU A 1 192 ? 0.704 10.833 10.077 1.00 90.38 192 LEU A CA 1
ATOM 1516 C C . LEU A 1 192 ? -0.769 10.464 9.847 1.00 90.38 192 LEU A C 1
ATOM 1518 O O . LEU A 1 192 ? -1.046 9.525 9.113 1.00 90.38 192 LEU A O 1
ATOM 1522 N N . GLN A 1 193 ? -1.714 11.214 10.417 1.00 92.88 193 GLN A N 1
ATOM 1523 C CA . GLN A 1 193 ? -3.126 10.814 10.403 1.00 92.88 193 GLN A CA 1
ATOM 1524 C C . GLN A 1 193 ? -3.763 10.850 9.011 1.00 92.88 193 GLN A C 1
ATOM 1526 O O . GLN A 1 193 ? -4.491 9.926 8.659 1.00 92.88 193 GLN A O 1
ATOM 1531 N N . GLU A 1 194 ? -3.434 11.847 8.187 1.00 92.75 194 GLU A N 1
ATOM 1532 C CA . GLU A 1 194 ? -3.892 11.898 6.792 1.00 92.75 194 GLU A CA 1
ATOM 1533 C C . GLU A 1 194 ? -3.344 10.711 5.984 1.00 92.75 194 GLU A C 1
ATOM 1535 O O . GLU A 1 194 ? -4.065 10.097 5.198 1.00 92.75 194 GLU A O 1
ATOM 1540 N N . ILE A 1 195 ? -2.080 10.349 6.220 1.00 94.75 195 ILE A N 1
ATOM 1541 C CA . ILE A 1 195 ? -1.428 9.217 5.556 1.00 94.75 195 ILE A CA 1
ATOM 1542 C C . ILE A 1 195 ? -2.081 7.899 5.969 1.00 94.75 195 ILE A C 1
ATOM 1544 O O . ILE A 1 195 ? -2.335 7.066 5.108 1.00 94.75 195 ILE A O 1
ATOM 1548 N N . ILE A 1 196 ? -2.404 7.715 7.253 1.00 95.81 196 ILE A N 1
ATOM 1549 C CA . ILE A 1 196 ? -3.097 6.513 7.734 1.00 95.81 196 ILE A CA 1
ATOM 1550 C C . ILE A 1 196 ? -4.488 6.377 7.098 1.00 95.81 196 ILE A C 1
ATOM 1552 O O . ILE A 1 196 ? -4.858 5.272 6.699 1.00 95.81 196 ILE A O 1
ATOM 1556 N N . THR A 1 197 ? -5.235 7.477 6.947 1.00 95.12 197 THR A N 1
ATOM 1557 C CA . THR A 1 197 ? -6.534 7.463 6.255 1.00 95.12 197 THR A CA 1
ATOM 1558 C C . THR A 1 197 ? -6.380 7.029 4.794 1.00 95.12 197 THR A C 1
ATOM 1560 O O . THR A 1 197 ? -7.015 6.056 4.383 1.00 95.12 197 THR A O 1
ATOM 1563 N N . LYS A 1 198 ? -5.475 7.669 4.037 1.00 95.56 198 LYS A N 1
ATOM 1564 C CA . LYS A 1 198 ? -5.201 7.314 2.630 1.00 95.56 198 LYS A CA 1
ATOM 1565 C C . LYS A 1 198 ? -4.699 5.877 2.476 1.00 95.56 198 LYS A C 1
ATOM 1567 O O . LYS A 1 198 ? -5.053 5.187 1.525 1.00 95.56 198 LYS A O 1
ATOM 1572 N N . GLU A 1 199 ? -3.889 5.398 3.417 1.00 96.62 199 GLU A N 1
ATOM 1573 C CA . GLU A 1 199 ? -3.391 4.022 3.405 1.00 96.62 199 GLU A CA 1
ATOM 1574 C C . GLU A 1 199 ? -4.522 3.009 3.611 1.00 96.62 199 GLU A C 1
ATOM 1576 O O . GLU A 1 199 ? -4.556 1.964 2.957 1.00 96.62 199 GLU A O 1
ATOM 1581 N N . SER A 1 200 ? -5.476 3.320 4.490 1.00 95.25 200 SER A N 1
ATOM 1582 C CA . SER A 1 200 ? -6.633 2.455 4.710 1.00 95.25 200 SER A CA 1
ATOM 1583 C C . SER A 1 200 ? -7.535 2.376 3.472 1.00 95.25 200 SER A C 1
ATOM 1585 O O . SER A 1 200 ? -7.987 1.290 3.101 1.00 95.25 200 SER A O 1
ATOM 1587 N N . GLU A 1 201 ? -7.737 3.504 2.783 1.00 94.81 201 GLU A N 1
ATOM 1588 C CA . GLU A 1 201 ? -8.453 3.577 1.500 1.00 94.81 201 GLU A CA 1
ATOM 1589 C C . GLU A 1 201 ? -7.743 2.779 0.399 1.00 94.81 201 GLU A C 1
ATOM 1591 O O . GLU A 1 201 ? -8.385 2.032 -0.344 1.00 94.81 201 GLU A O 1
ATOM 1596 N N . LEU A 1 202 ? -6.408 2.852 0.331 1.00 95.50 202 LEU A N 1
ATOM 1597 C CA . LEU A 1 202 ? -5.628 2.031 -0.592 1.00 95.50 202 LEU A CA 1
ATOM 1598 C C . LEU A 1 202 ? -5.861 0.537 -0.335 1.00 95.50 202 LEU A C 1
ATOM 1600 O O . LEU A 1 202 ? -6.112 -0.210 -1.283 1.00 95.50 202 LEU A O 1
ATOM 1604 N N . VAL A 1 203 ? -5.798 0.087 0.923 1.00 95.00 203 VAL A N 1
ATOM 1605 C CA . VAL A 1 203 ? -6.045 -1.323 1.263 1.00 95.00 203 VAL A CA 1
ATOM 1606 C C . VAL A 1 203 ? -7.452 -1.757 0.859 1.00 95.00 203 VAL A C 1
ATOM 1608 O O . VAL A 1 203 ? -7.610 -2.851 0.320 1.00 95.00 203 VAL A O 1
ATOM 1611 N N . GLU A 1 204 ? -8.460 -0.922 1.095 1.00 91.88 204 GLU A N 1
ATOM 1612 C CA . GLU A 1 204 ? -9.838 -1.193 0.685 1.00 91.88 204 GLU A CA 1
ATOM 1613 C C . GLU A 1 204 ? -9.949 -1.364 -0.834 1.00 91.88 204 GLU A C 1
ATOM 1615 O O . GLU A 1 204 ? -10.411 -2.409 -1.291 1.00 91.88 204 GLU A O 1
ATOM 1620 N N . SER A 1 205 ? -9.391 -0.428 -1.611 1.00 92.38 205 SER A N 1
ATOM 1621 C CA . SER A 1 205 ? -9.359 -0.525 -3.078 1.00 92.38 205 SER A CA 1
ATOM 1622 C C . SER A 1 205 ? -8.643 -1.792 -3.572 1.00 92.38 205 SER A C 1
ATOM 1624 O O . SER A 1 205 ? -8.993 -2.361 -4.608 1.00 92.38 205 SER A O 1
ATOM 1626 N N . ILE A 1 206 ? -7.614 -2.257 -2.849 1.00 92.50 206 ILE A N 1
ATOM 1627 C CA . ILE A 1 206 ? -6.896 -3.502 -3.157 1.00 92.50 206 ILE A CA 1
ATOM 1628 C C . ILE A 1 206 ? -7.749 -4.721 -2.806 1.00 92.50 206 ILE A C 1
ATOM 1630 O O . ILE A 1 206 ? -7.743 -5.705 -3.548 1.00 92.50 206 ILE A O 1
ATOM 1634 N N . GLY A 1 207 ? -8.467 -4.669 -1.685 1.00 88.06 207 GLY A N 1
ATOM 1635 C CA . GLY A 1 207 ? -9.378 -5.720 -1.244 1.00 88.06 207 GLY A CA 1
ATOM 1636 C C . GLY A 1 207 ? -10.496 -5.982 -2.252 1.00 88.06 207 GLY A C 1
ATOM 1637 O O . GLY A 1 207 ? -10.830 -7.142 -2.486 1.00 88.06 207 GLY A O 1
ATOM 1638 N N . GLU A 1 208 ? -11.008 -4.931 -2.903 1.00 87.69 208 GLU A N 1
ATOM 1639 C CA . GLU A 1 208 ? -12.057 -5.030 -3.932 1.00 87.69 208 GLU A CA 1
ATOM 1640 C C . GLU A 1 208 ? -11.578 -5.782 -5.174 1.00 87.69 208 GLU A C 1
ATOM 1642 O O . GLU A 1 208 ? -12.251 -6.696 -5.656 1.00 87.69 208 GLU A O 1
ATOM 1647 N N . ARG A 1 209 ? -10.384 -5.440 -5.669 1.00 88.94 209 ARG A N 1
ATOM 1648 C CA . ARG A 1 209 ? -9.821 -6.035 -6.892 1.00 88.94 209 ARG A CA 1
ATOM 1649 C C . ARG A 1 209 ? -9.142 -7.386 -6.675 1.00 88.94 209 ARG A C 1
ATOM 1651 O O . ARG A 1 209 ? -9.094 -8.209 -7.585 1.00 88.94 209 ARG A O 1
ATOM 1658 N N . SER A 1 210 ? -8.613 -7.645 -5.478 1.00 88.00 210 SER A N 1
ATOM 1659 C CA . SER A 1 210 ? -7.849 -8.857 -5.165 1.00 88.00 210 SER A CA 1
ATOM 1660 C C . SER A 1 210 ? -8.468 -9.623 -3.997 1.00 88.00 210 SER A C 1
ATOM 1662 O O . SER A 1 210 ? -8.066 -9.460 -2.842 1.00 88.00 210 SER A O 1
ATOM 1664 N N . LYS A 1 211 ? -9.351 -10.575 -4.316 1.00 85.00 211 LYS A N 1
ATOM 1665 C CA . LYS A 1 211 ? -9.953 -11.482 -3.326 1.00 85.00 211 LYS A CA 1
ATOM 1666 C C . LYS A 1 211 ? -8.897 -12.228 -2.497 1.00 85.00 211 LYS A C 1
ATOM 1668 O O . LYS A 1 211 ? -7.835 -12.620 -2.998 1.00 85.00 211 LYS A O 1
ATOM 1673 N N . MET A 1 212 ? -9.228 -12.463 -1.224 1.00 81.94 212 MET A N 1
ATOM 1674 C CA . MET A 1 212 ? -8.393 -13.188 -0.253 1.00 81.94 212 MET A CA 1
ATOM 1675 C C . MET A 1 212 ? -6.978 -12.600 -0.112 1.00 81.94 212 MET A C 1
ATOM 1677 O O . MET A 1 212 ? -5.979 -13.324 -0.080 1.00 81.94 212 MET A O 1
ATOM 1681 N N . ASN A 1 213 ? -6.865 -11.271 -0.069 1.00 88.31 213 ASN A N 1
ATOM 1682 C CA . ASN A 1 213 ? -5.582 -10.605 0.124 1.00 88.31 213 ASN A CA 1
ATOM 1683 C C . ASN A 1 213 ? -5.261 -10.417 1.612 1.00 88.31 213 ASN A C 1
ATOM 1685 O O . ASN A 1 213 ? -5.386 -9.325 2.165 1.00 88.31 213 ASN A O 1
ATOM 1689 N N . TYR A 1 214 ? -4.799 -11.494 2.250 1.00 90.31 214 TYR A N 1
ATOM 1690 C CA . TYR A 1 214 ? -4.375 -11.453 3.650 1.00 90.31 214 TYR A CA 1
ATOM 1691 C C . TYR A 1 214 ? -3.282 -10.402 3.908 1.00 90.31 214 TYR A C 1
ATOM 1693 O O . TYR A 1 214 ? -3.265 -9.800 4.974 1.00 90.31 214 TYR A O 1
ATOM 1701 N N . ARG A 1 215 ? -2.389 -10.131 2.943 1.00 93.94 215 ARG A N 1
ATOM 1702 C CA . ARG A 1 215 ? -1.301 -9.153 3.126 1.00 93.94 215 ARG A CA 1
ATOM 1703 C C . ARG A 1 215 ? -1.825 -7.727 3.265 1.00 93.94 215 ARG A C 1
ATOM 1705 O O . ARG A 1 215 ? -1.356 -6.994 4.133 1.00 93.94 215 ARG A O 1
ATOM 1712 N N . ALA A 1 216 ? -2.815 -7.366 2.451 1.00 94.81 216 ALA A N 1
ATOM 1713 C CA . ALA A 1 216 ? -3.470 -6.065 2.521 1.00 94.81 216 ALA A CA 1
ATOM 1714 C C . ALA A 1 216 ? -4.235 -5.912 3.849 1.00 94.81 216 ALA A C 1
ATOM 1716 O O . ALA A 1 216 ? -4.022 -4.946 4.578 1.00 94.81 216 ALA A O 1
ATOM 1717 N N . TRP A 1 217 ? -5.030 -6.915 4.238 1.00 94.25 217 TRP A N 1
ATOM 1718 C CA . TRP A 1 217 ? -5.733 -6.909 5.528 1.00 94.25 217 TRP A CA 1
ATOM 1719 C C . TRP A 1 217 ? -4.786 -6.877 6.731 1.00 94.25 217 TRP A C 1
ATOM 1721 O O . TRP A 1 217 ? -5.007 -6.119 7.672 1.00 94.25 217 TRP A O 1
ATOM 1731 N N . TYR A 1 218 ? -3.694 -7.641 6.688 1.00 95.62 218 TYR A N 1
ATOM 1732 C CA . TYR A 1 218 ? -2.646 -7.601 7.704 1.00 95.62 218 TYR A CA 1
ATOM 1733 C C . TYR A 1 218 ? -2.021 -6.206 7.806 1.00 95.62 218 TYR A C 1
ATOM 1735 O O . TYR A 1 218 ? -1.824 -5.700 8.912 1.00 95.62 218 TYR A O 1
ATOM 1743 N N . HIS A 1 219 ? -1.760 -5.555 6.668 1.00 97.31 219 HIS A N 1
ATOM 1744 C CA . HIS A 1 219 ? -1.306 -4.169 6.641 1.00 97.31 219 HIS A CA 1
ATOM 1745 C C . HIS A 1 219 ? -2.325 -3.233 7.313 1.00 97.31 219 HIS A C 1
ATOM 1747 O O . HIS A 1 219 ? -1.944 -2.474 8.200 1.00 97.31 219 HIS A O 1
ATOM 1753 N N . ARG A 1 220 ? -3.624 -3.351 7.000 1.00 96.31 220 ARG A N 1
ATOM 1754 C CA . ARG A 1 220 ? -4.689 -2.561 7.652 1.00 96.31 220 ARG A CA 1
ATOM 1755 C C . ARG A 1 220 ? -4.740 -2.776 9.164 1.00 96.31 220 ARG A C 1
ATOM 1757 O O . ARG A 1 220 ? -4.817 -1.810 9.915 1.00 96.31 220 ARG A O 1
ATOM 1764 N N . CYS A 1 221 ? -4.639 -4.026 9.628 1.00 96.81 221 CYS A N 1
ATOM 1765 C CA . CYS A 1 221 ? -4.561 -4.351 11.057 1.00 96.81 221 CYS A CA 1
ATOM 1766 C C . CYS A 1 221 ? -3.344 -3.707 11.730 1.00 96.81 221 CYS A C 1
ATOM 1768 O O . CYS A 1 221 ? -3.437 -3.249 12.869 1.00 96.81 221 CYS A O 1
ATOM 1770 N N . TRP A 1 222 ? -2.203 -3.686 11.038 1.00 97.38 222 TRP A N 1
ATOM 1771 C CA . TRP A 1 222 ? -0.984 -3.046 11.520 1.00 97.38 222 TRP A CA 1
ATOM 1772 C C . TRP A 1 222 ? -1.156 -1.524 11.654 1.00 97.38 222 TRP A C 1
ATOM 1774 O O . TRP A 1 222 ? -0.736 -0.966 12.664 1.00 97.38 222 TRP A O 1
ATOM 1784 N N . LEU A 1 223 ? -1.856 -0.860 10.724 1.00 97.31 223 LEU A N 1
ATOM 1785 C CA . LEU A 1 223 ? -2.118 0.587 10.796 1.00 97.31 223 LEU A CA 1
ATOM 1786 C C . LEU A 1 223 ? -2.885 1.012 12.051 1.00 97.31 223 LEU A C 1
ATOM 1788 O O . LEU A 1 223 ? -2.692 2.129 12.526 1.00 97.31 223 LEU A O 1
ATOM 1792 N N . VAL A 1 224 ? -3.703 0.128 12.634 1.00 96.81 224 VAL A N 1
ATOM 1793 C CA . VAL A 1 224 ? -4.498 0.422 13.842 1.00 96.81 224 VAL A CA 1
ATOM 1794 C C . VAL A 1 224 ? -3.628 0.895 15.014 1.00 96.81 224 VAL A C 1
ATOM 1796 O O . VAL A 1 224 ? -4.098 1.649 15.866 1.00 96.81 224 VAL A O 1
ATOM 1799 N N . SER A 1 225 ? -2.344 0.515 15.079 1.00 94.75 225 SER A N 1
ATOM 1800 C CA . SER A 1 225 ? -1.451 1.035 16.124 1.00 94.75 225 SER A CA 1
ATOM 1801 C C . SER A 1 225 ? -1.157 2.534 16.001 1.00 94.75 225 SER A C 1
ATOM 1803 O O . SER A 1 225 ? -0.800 3.141 17.007 1.00 94.75 225 SER A O 1
ATOM 1805 N N . TYR A 1 226 ? -1.311 3.113 14.809 1.00 94.69 226 TYR A N 1
ATOM 1806 C CA . TYR A 1 226 ? -1.034 4.520 14.500 1.00 94.69 226 TYR A CA 1
ATOM 1807 C C . TYR A 1 226 ? -2.288 5.406 14.463 1.00 94.69 226 TYR A C 1
ATOM 1809 O O . TYR A 1 226 ? -2.161 6.630 14.465 1.00 94.69 226 TYR A O 1
ATOM 1817 N N . MET A 1 227 ? -3.476 4.796 14.443 1.00 95.19 227 MET A N 1
ATOM 1818 C CA . MET A 1 227 ? -4.756 5.501 14.389 1.00 95.19 227 MET A CA 1
ATOM 1819 C C . MET A 1 227 ? -5.114 6.162 15.725 1.00 95.19 227 MET A C 1
ATOM 1821 O O . MET A 1 227 ? -4.839 5.616 16.803 1.00 95.19 227 MET A O 1
ATOM 1825 N N . THR A 1 228 ? -5.801 7.302 15.647 1.00 93.25 228 THR A N 1
ATOM 1826 C CA . THR A 1 228 ? -6.526 7.874 16.791 1.00 93.25 228 THR A CA 1
ATOM 1827 C C . THR A 1 228 ? -7.804 7.079 17.077 1.00 93.25 228 THR A C 1
ATOM 1829 O O . THR A 1 228 ? -8.245 6.266 16.263 1.00 93.25 228 THR A O 1
ATOM 1832 N N . ILE A 1 229 ? -8.429 7.293 18.238 1.00 91.75 229 ILE A N 1
ATOM 1833 C CA . ILE A 1 229 ? -9.677 6.592 18.580 1.00 91.75 229 ILE A CA 1
ATOM 1834 C C . ILE A 1 229 ? -10.821 7.008 17.656 1.00 91.75 229 ILE A C 1
ATOM 1836 O O . ILE A 1 229 ? -11.623 6.168 17.257 1.00 91.75 229 ILE A O 1
ATOM 1840 N N . GLU A 1 230 ? -10.841 8.267 17.232 1.00 92.56 230 GLU A N 1
ATOM 1841 C CA . GLU A 1 230 ? -11.806 8.794 16.272 1.00 92.56 230 GLU A CA 1
ATOM 1842 C C . GLU A 1 230 ? -11.697 8.059 14.929 1.00 92.56 230 GLU A C 1
ATOM 1844 O O . GLU A 1 230 ? -12.708 7.594 14.405 1.00 92.56 230 GLU A O 1
ATOM 1849 N N . GLN A 1 231 ? -10.479 7.870 14.407 1.00 95.25 231 GLN A N 1
ATOM 1850 C CA . GLN A 1 231 ? -10.261 7.094 13.180 1.00 95.25 231 GLN A CA 1
ATOM 1851 C C . GLN A 1 231 ? -10.632 5.619 13.347 1.00 95.25 231 GLN A C 1
ATOM 1853 O O . GLN A 1 231 ? -11.210 5.029 12.441 1.00 95.25 231 GLN A O 1
ATOM 1858 N N . VAL A 1 232 ? -10.340 5.014 14.503 1.00 96.00 232 VAL A N 1
ATOM 1859 C CA . VAL A 1 232 ? -10.716 3.617 14.781 1.00 96.00 232 VAL A CA 1
ATOM 1860 C C . VAL A 1 232 ? -12.236 3.441 14.746 1.00 96.00 232 VAL A C 1
ATOM 1862 O O . VAL A 1 232 ? -12.727 2.483 14.150 1.00 96.00 232 VAL A O 1
ATOM 1865 N N . ILE A 1 233 ? -12.988 4.372 15.340 1.00 94.50 233 ILE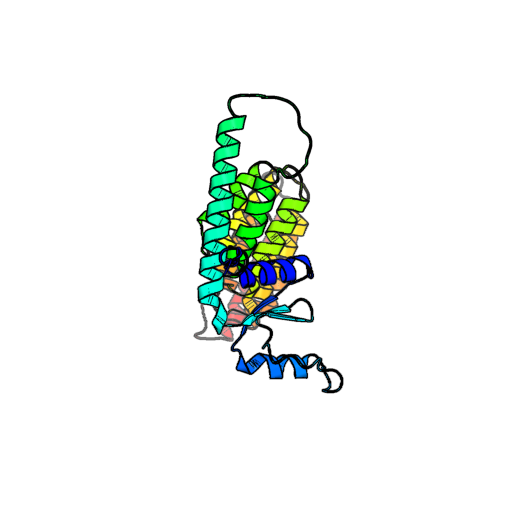 A N 1
ATOM 1866 C CA . ILE A 1 233 ? -14.458 4.364 15.310 1.00 94.50 233 ILE A CA 1
ATOM 1867 C C . ILE A 1 233 ? -14.970 4.574 13.876 1.00 94.50 233 ILE A C 1
ATOM 1869 O O . ILE A 1 233 ? -15.884 3.872 13.439 1.00 94.50 233 ILE A O 1
ATOM 1873 N N . GLN A 1 234 ? -14.369 5.495 13.115 1.00 95.00 234 GLN A N 1
ATOM 1874 C CA . GLN A 1 234 ? -14.707 5.705 11.703 1.00 95.00 234 GLN A CA 1
ATOM 1875 C C . GLN A 1 234 ? -14.478 4.440 10.865 1.00 95.00 234 GLN A C 1
ATOM 1877 O O . GLN A 1 234 ? -15.368 4.042 10.115 1.00 95.00 234 GLN A O 1
ATOM 1882 N N . GLU A 1 235 ? -13.341 3.765 11.032 1.00 96.19 235 GLU A N 1
ATOM 1883 C CA . GLU A 1 235 ? -13.023 2.520 10.326 1.00 96.19 235 GLU A CA 1
ATOM 1884 C C . GLU A 1 235 ? -13.961 1.368 10.716 1.00 96.19 235 GLU A C 1
ATOM 1886 O O . GLU A 1 235 ? -14.359 0.571 9.860 1.00 96.19 235 GLU A O 1
ATOM 1891 N N . LEU A 1 236 ? -14.373 1.285 11.986 1.00 95.75 236 LEU A N 1
ATOM 1892 C CA . LEU A 1 236 ? -15.343 0.287 12.445 1.00 95.75 236 LEU A CA 1
ATOM 1893 C C . LEU A 1 236 ? -16.705 0.493 11.769 1.00 95.75 236 LEU A C 1
ATOM 1895 O O . LEU A 1 236 ? -17.314 -0.467 11.287 1.00 95.75 236 LEU A O 1
ATOM 1899 N N . ASN A 1 237 ? -17.152 1.745 11.670 1.00 94.12 237 ASN A N 1
ATOM 1900 C CA . ASN A 1 237 ? -18.389 2.102 10.981 1.00 94.12 237 ASN A CA 1
ATOM 1901 C C . ASN A 1 237 ? -18.289 1.844 9.471 1.00 94.12 237 ASN A C 1
ATOM 1903 O O . ASN A 1 237 ? -19.168 1.203 8.893 1.00 94.12 237 ASN A O 1
ATOM 1907 N N . LYS A 1 238 ? -17.192 2.276 8.839 1.00 92.94 238 LYS A N 1
ATOM 1908 C CA . LYS A 1 238 ? -16.944 2.119 7.399 1.00 92.94 238 LYS A CA 1
ATOM 1909 C C . LYS A 1 238 ? -16.913 0.648 6.981 1.00 92.94 238 LYS A C 1
ATOM 1911 O O . LYS A 1 238 ? -17.585 0.251 6.031 1.00 92.94 238 LYS A O 1
ATOM 1916 N N . SER A 1 239 ? -16.208 -0.190 7.742 1.00 93.06 239 SER A N 1
ATOM 1917 C CA . SER A 1 239 ? -16.074 -1.622 7.443 1.00 93.06 239 SER A CA 1
ATOM 1918 C C . SER A 1 239 ? -17.342 -2.445 7.712 1.00 93.06 239 SER A C 1
ATOM 1920 O O . SER A 1 239 ? -17.416 -3.593 7.274 1.00 93.06 239 SER A O 1
ATOM 1922 N N . LYS A 1 240 ? -18.368 -1.886 8.378 1.00 93.25 240 LYS A N 1
ATOM 1923 C CA . LYS A 1 240 ? -19.600 -2.618 8.729 1.00 93.25 240 LYS A CA 1
ATOM 1924 C C . LYS A 1 240 ? -20.365 -3.076 7.489 1.00 93.25 240 LYS A C 1
ATOM 1926 O O . LYS A 1 240 ? -20.789 -4.227 7.407 1.00 93.25 240 LYS A O 1
ATOM 1931 N N . ARG A 1 241 ? -20.481 -2.201 6.481 1.00 90.88 241 ARG A N 1
ATOM 1932 C CA . ARG A 1 241 ? -21.124 -2.538 5.199 1.00 90.88 241 ARG A CA 1
ATOM 1933 C C . ARG A 1 241 ? -20.369 -3.647 4.469 1.00 90.88 241 ARG A C 1
ATOM 1935 O O . ARG A 1 241 ? -21.000 -4.569 3.963 1.00 90.88 241 ARG A O 1
ATOM 1942 N N . TRP A 1 242 ? -19.039 -3.564 4.431 1.00 89.31 242 TRP A N 1
ATOM 1943 C CA . TRP A 1 242 ? -18.204 -4.582 3.794 1.00 89.31 242 TRP A CA 1
ATOM 1944 C C . TRP A 1 242 ? -18.417 -5.953 4.428 1.00 89.31 242 TRP A C 1
ATOM 1946 O O . TRP A 1 242 ? -18.715 -6.908 3.717 1.00 89.31 242 TRP A O 1
ATOM 1956 N N . ALA A 1 243 ? -18.303 -6.040 5.754 1.00 91.00 243 ALA A N 1
ATOM 1957 C CA . ALA A 1 243 ? -18.465 -7.287 6.495 1.00 91.00 243 ALA A CA 1
ATOM 1958 C C . ALA A 1 243 ? -19.884 -7.865 6.360 1.00 91.00 243 ALA A C 1
ATOM 1960 O O . ALA A 1 243 ? -20.036 -9.068 6.176 1.00 91.00 243 ALA A O 1
ATOM 1961 N N . GLY A 1 244 ? -20.918 -7.015 6.344 1.00 90.81 244 GLY A N 1
ATOM 1962 C CA . GLY A 1 244 ? -22.297 -7.456 6.109 1.00 90.81 244 GLY A CA 1
ATOM 1963 C C . GLY A 1 244 ? -22.548 -8.031 4.706 1.00 90.81 244 GLY A C 1
ATOM 1964 O O . GLY A 1 244 ? -23.410 -8.893 4.553 1.00 90.81 244 GLY A O 1
ATOM 1965 N N . LEU A 1 245 ? -21.802 -7.583 3.688 1.00 89.00 245 LEU A N 1
ATOM 1966 C CA . LEU A 1 245 ? -21.856 -8.136 2.325 1.00 89.00 245 LEU A CA 1
ATOM 1967 C C . LEU A 1 245 ? -20.946 -9.363 2.148 1.00 89.00 245 LEU A C 1
ATOM 1969 O O . LEU A 1 245 ? -21.237 -10.238 1.334 1.00 89.00 245 LEU A O 1
ATOM 1973 N N . HIS A 1 246 ? -19.857 -9.436 2.913 1.00 87.44 246 HIS A N 1
ATOM 1974 C CA . HIS A 1 246 ? -18.820 -10.461 2.812 1.00 87.44 246 HIS A CA 1
ATOM 1975 C C . HIS A 1 246 ? -18.698 -11.254 4.116 1.00 87.44 246 HIS A C 1
ATOM 1977 O O . HIS A 1 246 ? -17.621 -11.348 4.699 1.00 87.44 246 HIS A O 1
ATOM 1983 N N . VAL A 1 247 ? -19.800 -11.857 4.565 1.00 88.56 247 VAL A N 1
ATOM 1984 C CA . VAL A 1 247 ? -19.874 -12.545 5.870 1.00 88.56 247 VAL A CA 1
ATOM 1985 C C . VAL A 1 247 ? -18.862 -13.685 6.048 1.00 88.56 247 VAL A C 1
ATOM 1987 O O . VAL A 1 247 ? -18.479 -13.992 7.165 1.00 88.56 247 VAL A O 1
ATOM 1990 N N . ALA A 1 248 ? -18.369 -14.270 4.952 1.00 87.12 248 ALA A N 1
ATOM 1991 C CA . ALA A 1 248 ? -17.344 -15.317 4.974 1.00 87.12 248 ALA A CA 1
ATOM 1992 C C . ALA A 1 248 ? -15.890 -14.784 4.929 1.00 87.12 248 ALA A C 1
ATOM 1994 O O . ALA A 1 248 ? -14.946 -15.573 4.843 1.00 87.12 248 ALA A O 1
ATOM 1995 N N . ASP A 1 249 ? -15.675 -13.463 4.925 1.00 87.94 249 ASP A N 1
ATOM 1996 C CA . ASP A 1 249 ? -14.339 -12.856 4.891 1.00 87.94 249 ASP A CA 1
ATOM 1997 C C . ASP A 1 249 ? -13.724 -12.790 6.298 1.00 87.94 249 ASP A C 1
ATOM 1999 O O . ASP A 1 249 ? -13.827 -11.784 7.008 1.00 87.94 249 ASP A O 1
ATOM 2003 N N . SER A 1 250 ? -13.021 -13.864 6.676 1.00 88.94 250 SER A N 1
ATOM 2004 C CA . SER A 1 250 ? -12.285 -13.966 7.947 1.00 88.94 250 SER A CA 1
ATOM 2005 C C . SER A 1 250 ? -11.366 -12.774 8.213 1.00 88.94 250 SER A C 1
ATOM 2007 O O . SER A 1 250 ? -11.183 -12.353 9.357 1.00 88.94 250 SER A O 1
ATOM 2009 N N . SER A 1 251 ? -10.768 -12.218 7.156 1.00 90.75 251 SER A N 1
ATOM 2010 C CA . SER A 1 251 ? -9.770 -11.161 7.277 1.00 90.75 251 SER A CA 1
ATOM 2011 C C . SER A 1 251 ? -10.428 -9.833 7.643 1.00 90.75 251 SER A C 1
ATOM 2013 O O . SER A 1 251 ? -9.880 -9.088 8.459 1.00 90.75 251 SER A O 1
ATOM 2015 N N . CYS A 1 252 ? -11.631 -9.577 7.120 1.00 91.62 252 CYS A N 1
ATOM 2016 C CA . CYS A 1 252 ? -12.435 -8.424 7.505 1.00 91.62 252 CYS A CA 1
ATOM 2017 C C . CYS A 1 252 ? -12.851 -8.496 8.984 1.00 91.62 252 CYS A C 1
ATOM 2019 O O . CYS A 1 252 ? -12.610 -7.547 9.731 1.00 91.62 252 CYS A O 1
ATOM 2021 N N . PHE A 1 253 ? -13.385 -9.628 9.455 1.00 92.62 253 PHE A N 1
ATOM 2022 C CA . PHE A 1 253 ? -13.763 -9.777 10.871 1.00 92.62 253 PHE A CA 1
ATOM 2023 C C . PHE A 1 253 ? -12.557 -9.737 11.815 1.00 92.62 253 PHE A C 1
ATOM 2025 O O . PHE A 1 253 ? -12.631 -9.139 12.890 1.00 92.62 253 PHE A O 1
ATOM 2032 N N . HIS A 1 254 ? -11.407 -10.273 11.400 1.00 94.00 254 HIS A N 1
ATOM 2033 C CA . HIS A 1 254 ? -10.159 -10.115 12.145 1.00 94.00 254 HIS A CA 1
ATOM 2034 C C . HIS A 1 254 ? -9.743 -8.637 12.267 1.00 94.00 254 HIS A C 1
ATOM 2036 O O . HIS A 1 254 ? -9.339 -8.193 13.346 1.00 94.00 254 HIS A O 1
ATOM 2042 N N . TYR A 1 255 ? -9.894 -7.853 11.196 1.00 95.56 255 TYR A N 1
ATOM 2043 C CA . TYR A 1 255 ? -9.662 -6.410 11.226 1.00 95.56 255 TYR A CA 1
ATOM 2044 C C . TYR A 1 255 ? -10.632 -5.686 12.167 1.00 95.56 255 TYR A C 1
ATOM 2046 O O . TYR A 1 255 ? -10.192 -4.918 13.025 1.00 95.56 255 TYR A O 1
ATOM 2054 N N . ARG A 1 256 ? -11.931 -5.998 12.095 1.00 95.88 256 ARG A N 1
ATOM 2055 C CA . ARG A 1 256 ? -12.943 -5.454 13.017 1.00 95.88 256 ARG A CA 1
ATOM 2056 C C . ARG A 1 256 ? -12.605 -5.765 14.471 1.00 95.88 256 ARG A C 1
ATOM 2058 O O . ARG A 1 256 ? -12.563 -4.859 15.297 1.00 95.88 256 ARG A O 1
ATOM 2065 N N . ARG A 1 257 ? -12.235 -7.012 14.781 1.00 95.81 257 ARG A N 1
ATOM 2066 C CA . ARG A 1 257 ? -11.758 -7.401 16.116 1.00 95.81 257 ARG A CA 1
ATOM 2067 C C . ARG A 1 257 ? -10.560 -6.560 16.561 1.00 95.81 257 ARG A C 1
ATOM 2069 O O . ARG A 1 257 ? -10.508 -6.144 17.717 1.00 95.81 257 ARG A O 1
ATOM 2076 N N . ARG A 1 258 ? -9.597 -6.288 15.673 1.00 96.88 258 ARG A N 1
ATOM 2077 C CA . ARG A 1 258 ? -8.437 -5.445 16.001 1.00 96.88 258 ARG A CA 1
ATOM 2078 C C . ARG A 1 258 ? -8.845 -4.007 16.346 1.00 96.88 258 ARG A C 1
ATOM 2080 O O . ARG A 1 258 ? -8.299 -3.464 17.307 1.00 96.88 258 ARG A O 1
ATOM 2087 N N . LEU A 1 259 ? -9.800 -3.425 15.616 1.00 96.81 259 LEU A N 1
ATOM 2088 C CA . LEU A 1 259 ? -10.371 -2.103 15.917 1.00 96.81 259 LEU A CA 1
ATOM 2089 C C . LEU A 1 259 ? -11.051 -2.092 17.291 1.00 96.81 259 LEU A C 1
ATOM 2091 O O . LEU A 1 259 ? -10.748 -1.240 18.125 1.00 96.81 259 LEU A O 1
ATOM 2095 N N . MET A 1 260 ? -11.888 -3.093 17.567 1.00 95.38 260 MET A N 1
ATOM 2096 C CA . MET A 1 260 ? -12.563 -3.249 18.859 1.00 95.38 260 MET A CA 1
ATOM 2097 C C . MET A 1 260 ? -11.565 -3.327 20.021 1.00 95.38 260 MET A C 1
ATOM 2099 O O . MET A 1 260 ? -11.710 -2.625 21.023 1.00 95.38 260 MET A O 1
ATOM 2103 N N . LEU A 1 261 ? -10.502 -4.126 19.875 1.00 94.50 261 LEU A N 1
ATOM 2104 C CA . LEU A 1 261 ? -9.441 -4.232 20.882 1.00 94.50 261 LEU A CA 1
ATOM 2105 C C . LEU A 1 261 ? -8.740 -2.891 21.127 1.00 94.50 261 LEU A C 1
ATOM 2107 O O . LEU A 1 261 ? -8.475 -2.552 22.276 1.00 94.50 261 LEU A O 1
ATOM 2111 N N . LYS A 1 262 ? -8.498 -2.097 20.078 1.00 93.88 262 LYS A N 1
ATOM 2112 C CA . LYS A 1 262 ? -7.903 -0.759 20.204 1.00 93.88 262 LYS A CA 1
ATOM 2113 C C . LYS A 1 262 ? -8.812 0.220 20.958 1.00 93.88 262 LYS A C 1
ATOM 2115 O O . LYS A 1 262 ? -8.308 1.007 21.759 1.00 93.88 262 LYS A O 1
ATOM 2120 N N . ILE A 1 263 ? -10.132 0.141 20.758 1.00 92.25 263 ILE A N 1
ATOM 2121 C CA . ILE A 1 263 ? -11.122 0.892 21.555 1.00 92.25 263 ILE A CA 1
ATOM 2122 C C . ILE A 1 263 ? -11.046 0.479 23.030 1.00 92.25 263 ILE A C 1
ATOM 2124 O O . ILE A 1 263 ? -11.183 1.318 23.912 1.00 92.25 263 ILE A O 1
ATOM 2128 N N . LEU A 1 264 ? -10.808 -0.802 23.321 1.00 88.75 264 LEU A N 1
ATOM 2129 C CA . LEU A 1 264 ? -10.682 -1.274 24.700 1.00 88.75 264 LEU A CA 1
ATOM 2130 C C . LEU A 1 264 ? -9.374 -0.797 25.353 1.00 88.75 264 LEU A C 1
ATOM 2132 O O . LEU A 1 264 ? -9.386 -0.353 26.498 1.00 88.75 264 LEU A O 1
ATOM 2136 N N . GLU A 1 265 ? -8.255 -0.867 24.624 1.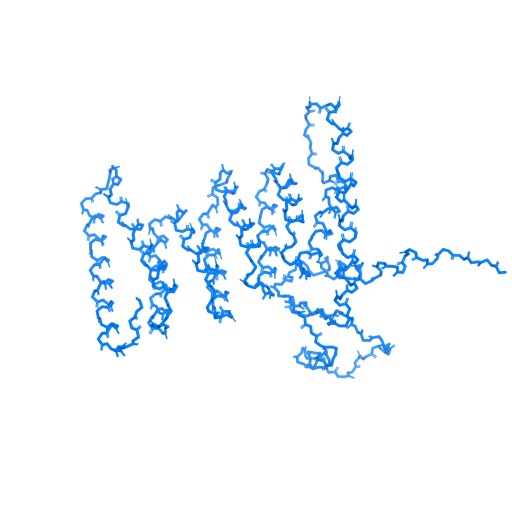00 87.12 265 GLU A N 1
ATOM 2137 C CA . GLU A 1 265 ? -6.925 -0.432 25.080 1.00 87.12 265 GLU A CA 1
ATOM 2138 C C . GLU A 1 265 ? -6.933 1.024 25.581 1.00 87.12 265 GLU A C 1
ATOM 2140 O O . GLU A 1 265 ? -6.307 1.321 26.601 1.00 87.12 265 GLU A O 1
ATOM 2145 N N . SER A 1 266 ? -7.672 1.927 24.923 1.00 78.94 266 SER A N 1
ATOM 2146 C CA . SER A 1 266 ? -7.739 3.341 25.327 1.00 78.94 266 SER A CA 1
ATOM 2147 C C . SER A 1 266 ? -8.417 3.568 26.680 1.00 78.94 266 SER A C 1
ATOM 2149 O O . SER A 1 266 ? -8.092 4.535 27.367 1.00 78.94 266 SER A O 1
ATOM 2151 N N . LEU A 1 267 ? -9.284 2.653 27.122 1.00 77.50 267 LEU A N 1
ATOM 2152 C CA . LEU A 1 267 ? -9.961 2.738 28.422 1.00 77.50 267 LEU A CA 1
ATOM 2153 C C . LEU A 1 267 ? -9.037 2.458 29.610 1.00 77.50 267 LEU A C 1
ATOM 2155 O O . LEU A 1 267 ? -9.337 2.864 30.738 1.00 77.50 267 LEU A O 1
ATOM 2159 N N . TYR A 1 268 ? -7.936 1.740 29.373 1.00 74.62 268 TYR A N 1
ATOM 2160 C CA . TYR A 1 268 ? -6.956 1.378 30.399 1.00 74.62 268 TYR A CA 1
ATOM 2161 C C . TYR A 1 268 ? -5.836 2.417 30.548 1.00 74.62 268 TYR A C 1
ATOM 2163 O O . TYR A 1 268 ? -5.027 2.321 31.473 1.00 74.62 268 TYR A O 1
ATOM 2171 N N . VAL A 1 269 ? -5.797 3.437 29.687 1.00 73.25 269 VAL A N 1
ATOM 2172 C CA . VAL A 1 269 ? -4.843 4.545 29.799 1.00 73.25 269 VAL A CA 1
ATOM 2173 C C . VAL A 1 269 ? -5.261 5.477 30.947 1.00 73.25 269 VAL A C 1
ATOM 2175 O O . VAL A 1 269 ? -6.431 5.845 31.090 1.00 73.25 269 VAL A O 1
ATOM 2178 N N . LYS A 1 270 ? -4.299 5.864 31.802 1.00 59.28 270 LYS A N 1
ATOM 2179 C CA . LYS A 1 270 ? -4.521 6.809 32.914 1.00 59.28 270 LYS A CA 1
ATOM 2180 C C . LYS A 1 270 ? -5.094 8.125 32.367 1.00 59.28 270 LYS A C 1
ATOM 2182 O O . LYS A 1 270 ? -4.414 8.807 31.612 1.00 59.28 270 LYS A O 1
ATOM 2187 N N . GLY A 1 271 ? -6.316 8.474 32.778 1.00 65.06 271 GLY A N 1
ATOM 2188 C CA . GLY A 1 271 ? -7.008 9.703 32.361 1.00 65.06 271 GLY A CA 1
ATOM 2189 C C . GLY A 1 271 ? -8.345 9.495 31.638 1.00 65.06 271 GLY A C 1
ATOM 2190 O O . GLY A 1 271 ? -9.038 10.475 31.403 1.00 65.06 271 GLY A O 1
ATOM 2191 N N . SER A 1 272 ? -8.741 8.252 31.328 1.00 68.00 272 SER A N 1
ATOM 2192 C CA . SER A 1 272 ? -10.045 7.964 30.704 1.00 68.00 272 SER A CA 1
ATOM 2193 C C . SER A 1 272 ? -11.221 8.350 31.614 1.00 68.00 272 SER A C 1
ATOM 2195 O O . SER A 1 272 ? -11.306 7.904 32.768 1.00 68.00 272 SER A O 1
ATOM 2197 N N . SER A 1 273 ? -12.137 9.168 31.086 1.00 75.44 273 SER A N 1
ATOM 2198 C CA . SER A 1 273 ? -13.323 9.631 31.804 1.00 75.44 273 SER A CA 1
ATOM 2199 C C . SER A 1 273 ? -14.374 8.519 31.947 1.00 75.44 273 SER A C 1
ATOM 2201 O O . SER A 1 273 ? -14.361 7.503 31.248 1.00 75.44 273 SER A O 1
ATOM 2203 N N . ALA A 1 274 ? -15.326 8.693 32.870 1.00 73.38 274 ALA A N 1
ATOM 2204 C CA . ALA A 1 274 ? -16.460 7.772 33.000 1.00 73.38 274 ALA A CA 1
ATOM 2205 C C . ALA A 1 274 ? -17.345 7.745 31.735 1.00 73.38 274 ALA A C 1
ATOM 2207 O O . ALA A 1 274 ? -17.944 6.712 31.423 1.00 73.38 274 ALA A O 1
ATOM 2208 N N . TYR A 1 275 ? -17.392 8.860 31.000 1.00 71.88 275 TYR A N 1
ATOM 2209 C CA . TYR A 1 275 ? -18.108 8.981 29.734 1.00 71.88 275 TYR A CA 1
ATOM 2210 C C . TYR A 1 275 ? -17.469 8.097 28.653 1.00 71.88 275 TYR A C 1
ATOM 2212 O O . TYR A 1 275 ? -18.161 7.257 28.081 1.00 71.88 275 TYR A O 1
ATOM 2220 N N . ASP A 1 276 ? -16.144 8.162 28.487 1.00 78.81 276 ASP A N 1
ATOM 2221 C CA . ASP A 1 276 ? -15.412 7.369 27.481 1.00 78.81 276 ASP A CA 1
ATOM 2222 C C . ASP A 1 276 ? -15.604 5.861 27.692 1.00 78.81 276 ASP A C 1
ATOM 2224 O O . ASP A 1 276 ? -15.797 5.093 26.749 1.00 78.81 276 ASP A O 1
ATOM 2228 N N . LYS A 1 277 ? -15.620 5.427 28.958 1.00 80.88 277 LYS A N 1
ATOM 2229 C CA . LYS A 1 277 ? -15.879 4.026 29.328 1.00 80.88 277 LYS A CA 1
ATOM 2230 C C . LYS A 1 277 ? -17.298 3.583 29.001 1.00 80.88 277 LYS A C 1
ATOM 2232 O O . LYS A 1 277 ? -17.506 2.417 28.672 1.00 80.88 277 LYS A O 1
ATOM 2237 N N . THR A 1 278 ? -18.268 4.480 29.135 1.00 85.31 278 THR A N 1
ATOM 2238 C CA . THR A 1 278 ? -19.671 4.180 28.839 1.00 85.31 278 THR A CA 1
ATOM 2239 C C . THR A 1 278 ? -19.880 4.071 27.333 1.00 85.31 278 THR A C 1
ATOM 2241 O O . THR A 1 278 ? -20.482 3.099 26.879 1.00 85.31 278 THR A O 1
ATOM 2244 N N . GLU A 1 279 ? -19.304 4.994 26.563 1.00 86.81 279 GLU A N 1
ATOM 2245 C CA . GLU A 1 279 ? -19.398 4.984 25.102 1.00 86.81 279 GLU A CA 1
ATOM 2246 C C . GLU A 1 279 ? -18.704 3.758 24.499 1.00 86.81 279 GLU A C 1
ATOM 2248 O O . GLU A 1 279 ? -19.292 3.037 23.697 1.00 86.81 279 GLU A O 1
ATOM 2253 N N . ALA A 1 280 ? -17.498 3.421 24.960 1.00 87.19 280 ALA A N 1
ATOM 2254 C CA . ALA A 1 280 ? -16.816 2.222 24.485 1.00 87.19 280 ALA A CA 1
ATOM 2255 C C . ALA A 1 280 ? -17.594 0.933 24.804 1.00 87.19 280 ALA A C 1
ATOM 2257 O O . ALA A 1 280 ? -17.690 0.050 23.955 1.00 87.19 280 ALA A O 1
ATOM 2258 N N . ARG A 1 281 ? -18.195 0.816 25.999 1.00 88.75 281 ARG A N 1
ATOM 2259 C CA . ARG A 1 281 ? -19.059 -0.331 26.340 1.00 88.75 281 ARG A CA 1
ATOM 2260 C C . ARG A 1 281 ? -20.268 -0.432 25.417 1.00 88.75 281 ARG A C 1
ATOM 2262 O O . ARG A 1 281 ? -20.641 -1.541 25.046 1.00 88.75 281 ARG A O 1
ATOM 2269 N N . LYS A 1 282 ? -20.868 0.705 25.065 1.00 92.12 282 LYS A N 1
ATOM 2270 C CA . LYS A 1 282 ? -21.990 0.765 24.130 1.00 92.12 282 LYS A CA 1
ATOM 2271 C C . LYS A 1 282 ? -21.574 0.259 22.747 1.00 92.12 282 LYS A C 1
ATOM 2273 O O . LYS A 1 282 ? -22.212 -0.661 22.252 1.00 92.12 282 LYS A O 1
ATOM 2278 N N . ILE A 1 283 ? -20.464 0.758 22.196 1.00 93.25 283 ILE A N 1
ATOM 2279 C CA . ILE A 1 283 ? -19.929 0.306 20.897 1.00 93.25 283 ILE A CA 1
ATOM 2280 C C . ILE A 1 283 ? -19.658 -1.206 20.908 1.00 93.25 283 ILE A C 1
ATOM 2282 O O . ILE A 1 283 ? -20.012 -1.914 19.970 1.00 93.25 283 ILE A O 1
ATOM 2286 N N . TRP A 1 284 ? -19.068 -1.726 21.988 1.00 93.38 284 TRP A N 1
ATOM 2287 C CA . TRP A 1 284 ? -18.832 -3.165 22.146 1.00 93.38 284 TRP A CA 1
ATOM 2288 C C . TRP A 1 284 ? -20.109 -3.989 22.176 1.00 93.38 284 TRP A C 1
ATOM 2290 O O . TRP A 1 284 ? -20.158 -5.044 21.551 1.00 93.38 284 TRP A O 1
ATOM 2300 N N . LYS A 1 285 ? -21.133 -3.515 22.885 1.00 94.06 285 LYS A N 1
ATOM 2301 C CA . LYS A 1 285 ? -22.421 -4.196 22.921 1.00 94.06 285 LYS A CA 1
ATOM 2302 C C . LYS A 1 285 ? -23.075 -4.215 21.538 1.00 94.06 285 LYS A C 1
ATOM 2304 O O . LYS A 1 285 ? -23.442 -5.281 21.072 1.00 94.06 285 LYS A O 1
ATOM 2309 N N . GLU A 1 286 ? -23.124 -3.071 20.859 1.00 95.00 286 GLU A N 1
ATOM 2310 C CA . GLU A 1 286 ? -23.693 -2.962 19.509 1.00 95.00 286 GLU A CA 1
ATOM 2311 C C . GLU A 1 286 ? -22.976 -3.858 18.487 1.00 95.00 286 GLU A C 1
ATOM 2313 O O . GLU A 1 286 ? -23.617 -4.414 17.597 1.00 95.00 286 GLU A O 1
ATOM 2318 N N . GLU A 1 287 ? -21.653 -4.013 18.600 1.00 94.81 287 GLU A N 1
ATOM 2319 C CA . GLU A 1 287 ? -20.887 -4.908 17.728 1.00 94.81 287 GLU A CA 1
ATOM 2320 C C . GLU A 1 287 ? -21.183 -6.387 18.006 1.00 94.81 287 GLU A C 1
ATOM 2322 O O . GLU A 1 287 ? -21.283 -7.179 17.070 1.00 94.81 287 GLU A O 1
ATOM 2327 N N . LEU A 1 288 ? -21.318 -6.775 19.278 1.00 94.12 288 LEU A N 1
ATOM 2328 C CA . LEU A 1 288 ? -21.644 -8.151 19.658 1.00 94.12 288 LEU A CA 1
ATOM 2329 C C . LEU A 1 288 ? -23.067 -8.528 19.247 1.00 94.12 288 LEU A C 1
ATOM 2331 O O . LEU A 1 288 ? -23.234 -9.570 18.618 1.00 94.12 288 LEU A O 1
ATOM 2335 N N . ASP A 1 289 ? -24.042 -7.660 19.525 1.00 96.06 289 ASP A N 1
ATOM 2336 C CA . ASP A 1 289 ? -25.440 -7.849 19.124 1.00 96.06 289 ASP A CA 1
ATOM 2337 C C . ASP A 1 289 ? -25.530 -7.993 17.586 1.00 96.06 289 ASP A C 1
ATOM 2339 O O . ASP A 1 289 ? -26.189 -8.888 17.062 1.00 96.06 289 ASP A O 1
ATOM 2343 N N . TRP A 1 290 ? -24.782 -7.176 16.831 1.00 95.12 290 TRP A N 1
ATOM 2344 C CA . TRP A 1 290 ? -24.734 -7.285 15.369 1.00 95.12 290 TRP A CA 1
ATOM 2345 C C . TRP A 1 290 ? -24.072 -8.579 14.870 1.00 95.12 290 TRP A C 1
ATOM 2347 O O . TRP A 1 290 ? -24.517 -9.156 13.878 1.00 95.12 290 TRP A O 1
ATOM 2357 N N . ASN A 1 291 ? -23.017 -9.054 15.536 1.00 92.88 291 ASN A N 1
ATOM 2358 C CA . ASN A 1 291 ? -22.388 -10.328 15.183 1.00 92.88 291 ASN A CA 1
ATOM 2359 C C . ASN A 1 291 ? -23.319 -11.518 15.457 1.00 92.88 291 ASN A C 1
ATOM 2361 O O . ASN A 1 291 ? -23.346 -12.450 14.654 1.00 92.88 291 ASN A O 1
ATOM 2365 N N . GLU A 1 292 ? -24.097 -11.479 16.541 1.00 93.50 292 GLU A N 1
ATOM 2366 C CA . GLU A 1 292 ? -25.137 -12.474 16.831 1.00 93.50 292 GLU A CA 1
ATOM 2367 C C . GLU A 1 292 ? -26.173 -12.521 15.698 1.00 93.50 292 GLU A C 1
ATOM 2369 O O . GLU A 1 292 ? -26.389 -13.585 15.116 1.00 93.50 292 GLU A O 1
ATOM 2374 N N . GLU A 1 293 ? -26.695 -11.364 15.269 1.00 93.69 293 GLU A N 1
ATOM 2375 C CA . GLU A 1 293 ? -27.624 -11.283 14.130 1.00 93.69 293 GLU A CA 1
ATOM 2376 C C . GLU A 1 293 ? -27.045 -11.879 12.835 1.00 93.69 293 GLU A C 1
ATOM 2378 O O . GLU A 1 293 ? -27.769 -12.490 12.042 1.00 93.69 293 GLU A O 1
ATOM 2383 N N . LEU A 1 294 ? -25.748 -11.679 12.574 1.00 92.12 294 LEU A N 1
ATOM 2384 C CA . LEU A 1 294 ? -25.091 -12.238 11.392 1.00 92.12 294 LEU A CA 1
ATOM 2385 C C . LEU A 1 294 ? -24.976 -13.761 11.469 1.00 92.12 294 LEU A C 1
ATOM 2387 O O . LEU A 1 294 ? -25.248 -14.427 10.470 1.00 92.12 294 LEU A O 1
ATOM 2391 N N . VAL A 1 295 ? -24.596 -14.305 12.626 1.00 90.38 295 VAL A N 1
ATOM 2392 C CA . VAL A 1 295 ? -24.492 -15.756 12.840 1.00 90.38 295 VAL A CA 1
ATOM 2393 C C . VAL A 1 295 ? -25.862 -16.416 12.687 1.00 90.38 295 VAL A C 1
ATOM 2395 O O . VAL A 1 295 ? -25.991 -17.400 11.962 1.00 90.38 295 VAL A O 1
ATOM 2398 N N . GLU A 1 296 ? -26.905 -15.836 13.283 1.00 92.38 296 GLU A N 1
ATOM 2399 C CA . GLU A 1 296 ? -28.274 -16.345 13.158 1.00 92.38 296 GLU A CA 1
ATOM 2400 C C . GLU A 1 296 ? -28.790 -16.297 11.713 1.00 92.38 296 GLU A C 1
ATOM 2402 O O . GLU A 1 296 ? -29.473 -17.214 11.252 1.00 92.38 296 GLU A O 1
ATOM 2407 N N . ARG A 1 297 ? -28.460 -15.233 10.969 1.00 92.12 297 ARG A N 1
ATOM 2408 C CA . ARG A 1 297 ? -28.920 -15.047 9.586 1.00 92.12 297 ARG A CA 1
ATOM 2409 C C . ARG A 1 297 ? -28.161 -15.907 8.577 1.00 92.12 297 ARG A C 1
ATOM 2411 O O . ARG A 1 297 ? -28.745 -16.308 7.570 1.00 92.12 297 ARG A O 1
ATOM 2418 N N . TYR A 1 298 ? -26.876 -16.162 8.811 1.00 89.00 298 TYR A N 1
ATOM 2419 C CA . TYR A 1 298 ? -25.977 -16.823 7.864 1.00 89.00 298 TYR A CA 1
ATOM 2420 C C . TYR A 1 298 ? -25.362 -18.101 8.449 1.00 89.00 298 TYR A C 1
ATOM 2422 O O . TYR A 1 298 ? -24.143 -18.274 8.451 1.00 89.00 298 TYR A O 1
ATOM 2430 N N . VAL A 1 299 ? -26.220 -19.020 8.892 1.00 84.88 299 VAL A N 1
ATOM 2431 C CA . VAL A 1 299 ? -25.822 -20.317 9.462 1.00 84.88 299 VAL A CA 1
ATOM 2432 C C . VAL A 1 299 ? -24.854 -21.073 8.539 1.00 84.88 299 VAL A C 1
ATOM 2434 O O . VAL A 1 299 ? -25.103 -21.224 7.339 1.00 84.88 299 VAL A O 1
ATOM 2437 N N . GLY A 1 300 ? -23.748 -21.571 9.096 1.00 79.69 300 GLY A N 1
ATOM 2438 C CA . GLY A 1 300 ? -22.697 -22.293 8.370 1.00 79.69 300 GLY A CA 1
ATOM 2439 C C . GLY A 1 300 ? -21.682 -21.396 7.649 1.00 79.69 300 GLY A C 1
ATOM 2440 O O . GLY A 1 300 ? -20.854 -21.893 6.879 1.00 79.69 300 GLY A O 1
ATOM 2441 N N . ARG A 1 301 ? -21.760 -20.074 7.839 1.00 77.50 301 ARG A N 1
ATOM 2442 C CA . ARG A 1 301 ? -20.776 -19.085 7.366 1.00 77.50 301 ARG A CA 1
ATOM 2443 C C . ARG A 1 301 ? -20.024 -18.431 8.524 1.00 77.50 301 ARG A C 1
ATOM 2445 O O . ARG A 1 301 ? -19.408 -17.394 8.310 1.00 77.50 301 ARG A O 1
ATOM 2452 N N . GLU A 1 302 ? -20.088 -19.007 9.720 1.00 70.44 302 GLU A N 1
ATOM 2453 C CA . GLU A 1 302 ? -19.369 -18.509 10.887 1.00 70.44 302 GLU A CA 1
ATOM 2454 C C . GLU A 1 302 ? -17.855 -18.650 10.656 1.00 70.44 302 GLU A C 1
ATOM 2456 O O . GLU A 1 302 ? -17.389 -19.672 10.140 1.00 70.44 302 GLU A O 1
ATOM 2461 N N . VAL A 1 303 ? -17.089 -17.611 11.005 1.00 57.50 303 VAL A N 1
ATOM 2462 C CA . VAL A 1 303 ? -15.642 -17.519 10.752 1.00 57.50 303 VAL A CA 1
ATOM 2463 C C . VAL A 1 303 ? -14.870 -17.170 12.011 1.00 57.50 303 VAL A C 1
ATOM 2465 O O . VAL A 1 303 ? -15.346 -16.291 12.763 1.00 57.50 303 VAL A O 1
#

InterPro domains:
  IPR002088 Protein prenyltransferase, alpha subunit [PF01239] (155-184)
  IPR002088 Protein prenyltransferase, alpha subunit [PF01239] (198-227)
  IPR002088 Protein prenyltransferase, alpha subunit [PS51147] (153-187)

Secondary structure (DSSP, 8-state):
----S-TTTTTTHHHHHHHHHHHH-TT--EEEEE-GGGHHHHHHHTT--TT---------SEEEETTEEEEETTTHHHHHHHHHHHHHHHHHHHHHHHHHHTTS----------HHHHHHHHHHHHHHHH-TT-HHHHHHHHHHHTT---HHHHHHHHHHHHHHHHH-TT-HHHHHHHHHHHHHHHHH-STHHHHHHHHHHHHHHHHHHSTT-HHHHHHHHHHTTT--HHHHHHHHHHHHHHHHH-TT-HHHHHHHHHHHHHHHHHHTSTT--HHHHHHHHHHHHHHHHHHHHHHHHSTT---

Radius of gyration: 24.39 Å; chains: 1; bounding box: 66×44×77 Å

pLDDT: mean 85.88, std 16.57, range [32.53, 98.38]

Foldseek 3Di:
DDDDDDDPVVLCVVVVVVLVLCVVQVQQQAEDEDELVCLVVVCVVLPPDPPDDPDDPDSPQWDADPSYIYGYPVCLVSQLVSLVVQLVVLVVVVVVVVVVPVVDDDDDDDDDPDPSLVSNLSSLLSNCLSPVQPLVSLVSLVVSCVPDQDVVSLVSLVSSLSRSCNHVVQHLSSLVSNVVSLVVCVVRHPCSAVVLVVLLVSLVVSCVVDPPNLSSLVSNLVSLVVYDLVVLVVVLVVLPVVCLVCVLPPSSVVSNVSSLVSLVVVCPDPPDDPVSVVVSVVVVVVVVVVVVVSCVVPPPSHD